Protein AF-A0A960ELG9-F1 (afdb_monomer_lite)

Radius of gyration: 20.15 Å; chains: 1; bounding box: 62×50×55 Å

Secondary structure (DSSP, 8-state):
-EEEE-SSTTSSHHHHHHHHHHHHTTTS-EEEEESSS-HHHHTT-PPPSSSHHHHHH-SS---TTHHHHTSEEEETTEEEE----THHHHTTTSS----GGG-----------------------------S-----S-S-HHHHHHHHHHHHT--SEEEEE-TTS-SHHHHHHHHTT-EEEEEEES-HHHHHHHHHHHHHH-S-SEEEEEE-TT-S--HHHHHHHH-S-EEEEEE--HHHHHHHHTT-TTTS--HHHHHHHHHHHHHHHHHHTPPPPPPPP--------

Structure (mmCIF, N/CA/C/O backbone):
data_AF-A0A960ELG9-F1
#
_entry.id   AF-A0A960ELG9-F1
#
loop_
_atom_site.group_PDB
_atom_site.id
_atom_site.type_symbol
_atom_site.label_atom_id
_atom_site.label_alt_id
_atom_site.label_comp_id
_atom_site.label_asym_id
_atom_site.label_entity_id
_atom_site.label_seq_id
_atom_site.pdbx_PDB_ins_code
_atom_site.Cartn_x
_atom_site.Cartn_y
_atom_site.Cartn_z
_atom_site.occupancy
_atom_site.B_iso_or_equiv
_atom_site.auth_seq_id
_atom_site.auth_comp_id
_atom_site.auth_asym_id
_atom_site.auth_atom_id
_atom_site.pdbx_PDB_model_num
ATOM 1 N N . MET A 1 1 ? 0.205 8.655 -6.427 1.00 94.06 1 MET A N 1
ATOM 2 C CA . MET A 1 1 ? 0.746 7.401 -5.846 1.00 94.06 1 MET A CA 1
ATOM 3 C C . MET A 1 1 ? 0.485 7.372 -4.345 1.00 94.06 1 MET A C 1
ATOM 5 O O . MET A 1 1 ? 0.568 8.420 -3.712 1.00 94.06 1 MET A O 1
ATOM 9 N N . LEU A 1 2 ? 0.201 6.197 -3.785 1.00 96.31 2 LEU A N 1
ATOM 10 C CA . LEU A 1 2 ? -0.053 5.973 -2.360 1.00 96.31 2 LEU A CA 1
ATOM 11 C C . LEU A 1 2 ? 0.821 4.821 -1.850 1.00 96.31 2 LEU A C 1
ATOM 13 O O . LEU A 1 2 ? 0.705 3.708 -2.347 1.00 96.31 2 LEU A O 1
ATOM 17 N N . ALA A 1 3 ? 1.657 5.057 -0.844 1.00 97.38 3 ALA A N 1
ATOM 18 C CA . ALA A 1 3 ? 2.498 4.043 -0.224 1.00 97.38 3 ALA A CA 1
ATOM 19 C C . ALA A 1 3 ? 1.978 3.669 1.166 1.00 97.38 3 ALA A C 1
ATOM 21 O O . ALA A 1 3 ? 1.902 4.513 2.061 1.00 97.38 3 ALA A O 1
ATOM 22 N N . MET A 1 4 ? 1.644 2.393 1.360 1.00 98.25 4 MET A N 1
ATOM 23 C CA . MET A 1 4 ? 1.158 1.861 2.632 1.00 98.25 4 MET A CA 1
ATOM 24 C C . MET A 1 4 ? 2.236 1.008 3.296 1.00 98.25 4 MET A C 1
ATOM 26 O O . MET A 1 4 ? 2.880 0.196 2.641 1.00 98.25 4 MET A O 1
ATOM 30 N N . TRP A 1 5 ? 2.458 1.179 4.598 1.00 98.06 5 TRP A N 1
ATOM 31 C CA . TRP A 1 5 ? 3.533 0.477 5.310 1.00 98.06 5 TRP A CA 1
ATOM 32 C C . TRP A 1 5 ? 3.249 0.355 6.806 1.00 98.06 5 TRP A C 1
ATOM 34 O O . TRP A 1 5 ? 2.381 1.035 7.345 1.00 98.06 5 TRP A O 1
ATOM 44 N N . SER A 1 6 ? 3.998 -0.495 7.509 1.00 96.94 6 SER A N 1
ATOM 45 C CA . SER A 1 6 ? 3.924 -0.599 8.966 1.00 96.94 6 SER A CA 1
ATOM 46 C C . SER A 1 6 ? 5.297 -0.788 9.608 1.00 96.94 6 SER A C 1
ATOM 48 O O . SER A 1 6 ? 6.051 -1.666 9.206 1.00 96.94 6 SER A O 1
ATOM 50 N N . PRO A 1 7 ? 5.623 -0.091 10.705 1.00 93.62 7 PRO A N 1
ATOM 51 C CA . PRO A 1 7 ? 6.886 -0.282 11.425 1.00 93.62 7 PRO A CA 1
ATOM 52 C C . PRO A 1 7 ? 6.981 -1.652 12.138 1.00 93.62 7 PRO A C 1
ATOM 54 O O . PRO A 1 7 ? 8.014 -2.002 12.721 1.00 93.62 7 PRO A O 1
ATOM 57 N N . LYS A 1 8 ? 5.904 -2.451 12.135 1.00 92.56 8 LYS A N 1
ATOM 58 C CA . LYS A 1 8 ? 5.857 -3.805 12.694 1.00 92.56 8 LYS A CA 1
ATOM 59 C C . LYS A 1 8 ? 5.231 -4.770 11.681 1.00 92.56 8 LYS A C 1
ATOM 61 O O . LYS A 1 8 ? 4.126 -4.542 11.205 1.00 92.56 8 LYS A O 1
ATOM 66 N N . GLY A 1 9 ? 5.901 -5.898 11.435 1.00 88.94 9 GLY A N 1
ATOM 67 C CA . GLY A 1 9 ? 5.333 -6.994 10.643 1.00 88.94 9 GLY A CA 1
ATOM 68 C C . GLY A 1 9 ? 4.048 -7.561 11.264 1.00 88.94 9 GLY A C 1
ATOM 69 O O . GLY A 1 9 ? 3.900 -7.582 12.492 1.00 88.94 9 GLY A O 1
ATOM 70 N N . GLY A 1 10 ? 3.120 -8.007 10.416 1.00 89.62 10 GLY A N 1
ATOM 71 C CA . GLY A 1 10 ? 1.836 -8.578 10.844 1.00 89.62 10 GLY A CA 1
ATOM 72 C C . GLY A 1 10 ? 0.801 -7.554 11.331 1.00 89.62 10 GLY A C 1
ATOM 73 O O . GLY A 1 10 ? -0.132 -7.917 12.048 1.00 89.62 10 GLY A O 1
ATOM 74 N N . ALA A 1 11 ? 0.960 -6.270 10.990 1.00 93.00 11 ALA A N 1
ATOM 75 C CA . ALA A 1 11 ? -0.054 -5.246 11.259 1.00 93.00 11 ALA A CA 1
ATOM 76 C C . ALA A 1 11 ? -1.237 -5.282 10.273 1.00 93.00 11 ALA A C 1
ATOM 78 O O . ALA A 1 11 ? -2.284 -4.733 10.598 1.00 93.00 11 ALA A O 1
ATOM 79 N N . GLY A 1 12 ? -1.077 -5.936 9.115 1.00 94.94 12 GLY A N 1
ATOM 80 C CA . GLY A 1 12 ? -2.104 -6.047 8.073 1.00 94.94 12 GLY A CA 1
ATOM 81 C C . GLY A 1 12 ? -1.912 -5.123 6.866 1.00 94.94 12 GLY A C 1
ATOM 82 O O . GLY A 1 12 ? -2.885 -4.878 6.165 1.00 94.94 12 GLY A O 1
ATOM 83 N N . THR A 1 13 ? -0.702 -4.602 6.614 1.00 97.50 13 THR A N 1
ATOM 84 C CA . THR A 1 13 ? -0.412 -3.698 5.480 1.00 97.50 13 THR A CA 1
ATOM 85 C C . THR A 1 13 ? -0.914 -4.257 4.148 1.00 97.50 13 THR A C 1
ATOM 87 O O . THR A 1 13 ? -1.777 -3.646 3.526 1.00 97.50 13 THR A O 1
ATOM 90 N N . THR A 1 14 ? -0.452 -5.447 3.769 1.00 97.31 14 THR A N 1
ATOM 91 C CA . THR A 1 14 ? -0.819 -6.139 2.526 1.00 97.31 14 THR A CA 1
ATOM 92 C C . THR A 1 14 ? -2.324 -6.358 2.404 1.00 97.31 14 THR A C 1
ATOM 94 O O . THR A 1 14 ? -2.921 -6.086 1.367 1.00 97.31 14 THR A O 1
ATOM 97 N N . THR A 1 15 ? -2.982 -6.759 3.495 1.00 97.00 15 THR A N 1
ATOM 98 C CA . THR A 1 15 ? -4.441 -6.928 3.537 1.00 97.00 15 THR A CA 1
ATOM 99 C C . THR A 1 15 ? -5.187 -5.611 3.302 1.00 97.00 15 THR A C 1
ATOM 101 O O . THR A 1 15 ? -6.190 -5.587 2.592 1.00 97.00 15 THR A O 1
ATOM 104 N N . VAL A 1 16 ? -4.714 -4.504 3.884 1.00 97.31 16 VAL A N 1
ATOM 105 C CA . VAL A 1 16 ? -5.310 -3.175 3.680 1.00 97.31 16 VAL A CA 1
ATOM 106 C C . VAL A 1 16 ? -5.079 -2.690 2.246 1.00 97.31 16 VAL A C 1
ATOM 108 O O . VAL A 1 16 ? -6.017 -2.173 1.643 1.00 97.31 16 VAL A O 1
ATOM 111 N N . VAL A 1 17 ? -3.883 -2.903 1.686 1.00 97.88 17 VAL A N 1
ATOM 112 C CA . VAL A 1 17 ? -3.570 -2.607 0.276 1.00 97.88 17 VAL A CA 1
ATOM 113 C C . VAL A 1 17 ? -4.521 -3.359 -0.652 1.00 97.88 17 VAL A C 1
ATOM 115 O O . VAL A 1 17 ? -5.172 -2.735 -1.488 1.00 97.88 17 VAL A O 1
ATOM 118 N N . ALA A 1 18 ? -4.673 -4.673 -0.462 1.00 96.69 18 ALA A N 1
ATOM 119 C CA . ALA A 1 18 ? -5.589 -5.489 -1.254 1.00 96.69 18 ALA A CA 1
ATOM 120 C C . ALA A 1 18 ? -7.048 -5.020 -1.113 1.00 96.69 18 ALA A C 1
ATOM 122 O O . ALA A 1 18 ? -7.764 -4.915 -2.104 1.00 96.69 18 ALA A O 1
ATOM 123 N N . GLY A 1 19 ? -7.488 -4.678 0.102 1.00 95.50 19 GLY A N 1
ATOM 124 C CA . GLY A 1 19 ? -8.840 -4.166 0.330 1.00 95.50 19 GLY A CA 1
ATOM 125 C C . GLY A 1 19 ? -9.098 -2.797 -0.310 1.00 95.50 19 GLY A C 1
ATOM 126 O O . GLY A 1 19 ? -10.197 -2.566 -0.817 1.00 95.50 19 GLY A O 1
ATOM 127 N N . LEU A 1 20 ? -8.103 -1.901 -0.333 1.00 95.38 20 LEU A N 1
ATOM 128 C CA . LEU A 1 20 ? -8.205 -0.627 -1.051 1.00 95.38 20 LEU A CA 1
ATOM 129 C C . LEU A 1 20 ? -8.248 -0.844 -2.563 1.00 95.38 20 LEU A C 1
ATOM 131 O O . LEU A 1 20 ? -9.099 -0.266 -3.234 1.00 95.38 20 LEU A O 1
ATOM 135 N N . ALA A 1 21 ? -7.372 -1.699 -3.092 1.00 95.31 21 ALA A N 1
ATOM 136 C CA . ALA A 1 21 ? -7.360 -2.044 -4.507 1.00 95.31 21 ALA A CA 1
ATOM 137 C C . ALA A 1 21 ? -8.709 -2.630 -4.943 1.00 95.31 21 ALA A C 1
ATOM 139 O O . ALA A 1 21 ? -9.293 -2.151 -5.910 1.00 95.31 21 ALA A O 1
ATOM 140 N N . ALA A 1 22 ? -9.277 -3.557 -4.166 1.00 93.62 22 ALA A N 1
ATOM 141 C CA . ALA A 1 22 ? -10.608 -4.100 -4.423 1.00 93.62 22 ALA A CA 1
ATOM 142 C C . ALA A 1 22 ? -11.715 -3.033 -4.394 1.00 93.62 22 ALA A C 1
ATOM 144 O O . ALA A 1 22 ? -12.669 -3.101 -5.165 1.00 93.62 22 ALA A O 1
ATOM 145 N N . HIS A 1 23 ? -11.598 -2.027 -3.520 1.00 92.38 23 HIS A N 1
ATOM 146 C CA . HIS A 1 23 ? -12.521 -0.891 -3.512 1.00 92.38 23 HIS A CA 1
ATOM 147 C C . HIS A 1 23 ? -12.400 -0.028 -4.778 1.00 92.38 23 HIS A C 1
ATOM 149 O O . HIS A 1 23 ? -13.383 0.582 -5.190 1.00 92.38 23 HIS A O 1
ATOM 155 N N . CYS A 1 24 ? -11.229 0.009 -5.412 1.00 91.12 24 CYS A N 1
ATOM 156 C CA . CYS A 1 24 ? -10.969 0.795 -6.619 1.00 91.12 24 CYS A CA 1
ATOM 157 C C . CYS A 1 24 ? -11.336 0.065 -7.923 1.00 91.12 24 CYS A C 1
ATOM 159 O O . CYS A 1 24 ? -11.535 0.734 -8.936 1.00 91.12 24 CYS A O 1
ATOM 161 N N . VAL A 1 25 ? -11.487 -1.268 -7.897 1.00 89.69 25 VAL A N 1
ATOM 162 C CA . VAL A 1 25 ? -11.896 -2.080 -9.061 1.00 89.69 25 VAL A CA 1
ATOM 163 C C . VAL A 1 25 ? -13.125 -1.474 -9.745 1.00 89.69 25 VAL A C 1
ATOM 165 O O . VAL A 1 25 ? -14.100 -1.110 -9.074 1.00 89.69 25 VAL A O 1
ATOM 168 N N . ALA A 1 26 ? -13.066 -1.383 -11.079 1.00 84.44 26 ALA A N 1
ATOM 169 C CA . ALA A 1 26 ? -14.096 -0.822 -11.960 1.00 84.44 26 ALA A CA 1
ATOM 170 C C . ALA A 1 26 ? -14.468 0.653 -11.690 1.00 84.44 26 ALA A C 1
ATOM 172 O O . ALA A 1 26 ? -15.490 1.137 -12.177 1.00 84.44 26 ALA A O 1
ATOM 173 N N . ARG A 1 27 ? -13.670 1.372 -10.889 1.00 89.44 27 ARG A N 1
ATOM 174 C CA . ARG A 1 27 ? -13.811 2.820 -10.652 1.00 89.44 27 ARG A CA 1
ATOM 175 C C . ARG A 1 27 ? -12.659 3.587 -11.274 1.00 89.44 27 ARG A C 1
ATOM 177 O O . ARG A 1 27 ? -12.882 4.645 -11.852 1.00 89.44 27 ARG A O 1
ATOM 184 N N . ILE A 1 28 ? -11.450 3.056 -11.120 1.00 91.94 28 ILE A N 1
ATOM 185 C CA . ILE A 1 28 ? -10.226 3.579 -11.713 1.00 91.94 28 ILE A CA 1
ATOM 186 C C . ILE A 1 28 ? -9.240 2.430 -11.980 1.00 91.94 28 ILE A C 1
ATOM 188 O O . ILE A 1 28 ? -9.264 1.439 -11.242 1.00 91.94 28 ILE A O 1
ATOM 192 N N . PRO A 1 29 ? -8.332 2.580 -12.954 1.00 94.81 29 PRO A N 1
ATOM 193 C CA . PRO A 1 29 ? -7.221 1.655 -13.131 1.00 94.81 29 PRO A CA 1
ATOM 194 C C . PRO A 1 29 ? -6.280 1.666 -11.913 1.00 94.81 29 PRO A C 1
ATOM 196 O O . PRO A 1 29 ? -6.008 2.725 -11.332 1.00 94.81 29 PRO A O 1
ATOM 199 N N . VAL A 1 30 ? -5.775 0.496 -11.509 1.00 96.44 30 VAL A N 1
ATOM 200 C CA . VAL A 1 30 ? -4.907 0.337 -10.327 1.00 96.44 30 VAL A CA 1
ATOM 201 C C . VAL A 1 30 ? -3.614 -0.388 -10.682 1.00 96.44 30 VAL A C 1
ATOM 203 O O . VAL A 1 30 ? -3.634 -1.495 -11.209 1.00 96.44 30 VAL A O 1
ATOM 206 N N . LEU A 1 31 ? -2.480 0.197 -10.300 1.00 97.88 31 LEU A N 1
ATOM 207 C CA . LEU A 1 31 ? -1.178 -0.465 -10.315 1.00 97.88 31 LEU A CA 1
ATOM 208 C C . LEU A 1 31 ? -0.734 -0.759 -8.879 1.00 97.88 31 LEU A C 1
ATOM 210 O O . LEU A 1 31 ? -0.435 0.148 -8.104 1.00 97.88 31 LEU A O 1
ATOM 214 N N . LEU A 1 32 ? -0.674 -2.037 -8.527 1.00 98.38 32 LEU A N 1
ATOM 215 C CA . LEU A 1 32 ? -0.131 -2.544 -7.275 1.00 98.38 32 LEU A CA 1
ATOM 216 C C . LEU A 1 32 ? 1.377 -2.773 -7.413 1.00 98.38 32 LEU A C 1
ATOM 218 O O . LEU A 1 32 ? 1.820 -3.449 -8.338 1.00 98.38 32 LEU A O 1
ATOM 222 N N . ILE A 1 33 ? 2.167 -2.264 -6.470 1.00 98.38 33 ILE A N 1
ATOM 223 C CA . ILE A 1 33 ? 3.612 -2.514 -6.391 1.00 98.38 33 ILE A CA 1
ATOM 224 C C . ILE A 1 33 ? 3.911 -3.246 -5.087 1.00 98.38 33 ILE A C 1
ATOM 226 O O . ILE A 1 33 ? 3.763 -2.677 -4.007 1.00 98.38 33 ILE A O 1
ATOM 230 N N . ASP A 1 34 ? 4.342 -4.501 -5.190 1.00 97.62 34 ASP A N 1
ATOM 231 C CA . ASP A 1 34 ? 4.556 -5.384 -4.043 1.00 97.62 34 ASP A CA 1
ATOM 232 C C . ASP A 1 34 ? 6.029 -5.420 -3.621 1.00 97.62 34 ASP A C 1
ATOM 234 O O . ASP A 1 34 ? 6.832 -6.213 -4.125 1.00 97.62 34 ASP A O 1
ATOM 238 N N . LEU A 1 35 ? 6.407 -4.538 -2.691 1.00 97.06 35 LEU A N 1
ATOM 239 C CA . LEU A 1 35 ? 7.763 -4.534 -2.135 1.00 97.06 35 LEU A CA 1
ATOM 240 C C . LEU A 1 35 ? 7.931 -5.605 -1.048 1.00 97.06 35 LEU A C 1
ATOM 242 O O . LEU A 1 35 ? 9.048 -6.081 -0.838 1.00 97.06 35 LEU A O 1
ATOM 246 N N . ALA A 1 36 ? 6.845 -5.994 -0.373 1.00 92.56 36 ALA A N 1
ATOM 247 C CA . ALA A 1 36 ? 6.853 -6.986 0.702 1.00 92.56 36 ALA A CA 1
ATOM 248 C C . ALA A 1 36 ? 7.024 -8.424 0.182 1.00 92.56 36 ALA A C 1
ATOM 250 O O . ALA A 1 36 ? 7.693 -9.226 0.828 1.00 92.56 36 ALA A O 1
ATOM 251 N N . GLY A 1 37 ? 6.491 -8.712 -1.006 1.00 93.44 37 GLY A N 1
ATOM 252 C CA . GLY A 1 37 ? 6.425 -10.047 -1.603 1.00 93.44 37 GLY A CA 1
ATOM 253 C C . GLY A 1 37 ? 5.206 -10.865 -1.164 1.00 93.44 37 GLY A C 1
ATOM 254 O O . GLY A 1 37 ? 5.107 -12.035 -1.525 1.00 93.44 37 GLY A O 1
ATOM 255 N N . ASP A 1 38 ? 4.294 -10.269 -0.393 1.00 94.56 38 ASP A N 1
ATOM 256 C CA . ASP A 1 38 ? 3.142 -10.956 0.196 1.00 94.56 38 ASP A CA 1
ATOM 257 C C . ASP A 1 38 ? 1.846 -10.716 -0.600 1.00 94.56 38 ASP A C 1
ATOM 259 O O . ASP A 1 38 ? 0.837 -11.379 -0.360 1.00 94.56 38 ASP A O 1
ATOM 263 N N . LEU A 1 39 ? 1.822 -9.762 -1.537 1.00 95.94 39 LEU A N 1
ATOM 264 C CA . LEU A 1 39 ? 0.569 -9.312 -2.144 1.00 95.94 39 LEU A CA 1
ATOM 265 C C . LEU A 1 39 ? 0.028 -10.313 -3.164 1.00 95.94 39 LEU A C 1
ATOM 267 O O . LEU A 1 39 ? -1.173 -10.571 -3.161 1.00 95.94 39 LEU A O 1
ATOM 271 N N . ALA A 1 40 ? 0.895 -10.912 -3.988 1.00 95.00 40 ALA A N 1
ATOM 272 C CA . ALA A 1 40 ? 0.503 -11.922 -4.979 1.00 95.00 40 ALA A CA 1
ATOM 273 C C . ALA A 1 40 ? -0.346 -13.065 -4.373 1.00 95.00 40 ALA A C 1
ATOM 275 O O . ALA A 1 40 ? -1.503 -13.211 -4.784 1.00 95.00 40 ALA A O 1
ATOM 276 N N . PRO A 1 41 ? 0.126 -13.802 -3.342 1.00 94.19 41 PRO A N 1
ATOM 277 C CA . PRO A 1 41 ? -0.677 -14.867 -2.745 1.00 94.19 41 PRO A CA 1
ATOM 278 C C . PRO A 1 41 ? -1.952 -14.343 -2.069 1.00 94.19 41 PRO A C 1
ATOM 280 O O . PRO A 1 41 ? -2.987 -14.998 -2.139 1.00 94.19 41 PRO A O 1
ATOM 283 N N . VAL A 1 42 ? -1.935 -13.142 -1.475 1.00 95.44 42 VAL A N 1
ATOM 284 C CA . VAL A 1 42 ? -3.111 -12.531 -0.816 1.00 95.44 42 VAL A CA 1
ATOM 285 C C . VAL A 1 42 ? -4.243 -12.199 -1.794 1.00 95.44 42 VAL A C 1
ATOM 287 O O . VAL A 1 42 ? -5.422 -12.180 -1.402 1.00 95.44 42 VAL A O 1
ATOM 290 N N . VAL A 1 43 ? -3.902 -11.939 -3.057 1.00 94.12 43 VAL A N 1
ATOM 291 C CA . VAL A 1 43 ? -4.862 -11.638 -4.125 1.00 94.12 43 VAL A CA 1
ATOM 292 C C . VAL A 1 43 ? -5.179 -12.834 -5.025 1.00 94.12 43 VAL A C 1
ATOM 294 O O . VAL A 1 43 ? -5.968 -12.683 -5.955 1.00 94.12 43 VAL A O 1
ATOM 297 N N . GLY A 1 44 ? -4.607 -14.008 -4.734 1.00 92.00 44 GLY A N 1
ATOM 298 C CA . GLY A 1 44 ? -4.877 -15.246 -5.469 1.00 92.00 44 GLY A CA 1
ATOM 299 C C . GLY A 1 44 ? -4.134 -15.337 -6.799 1.00 92.00 44 GLY A C 1
ATOM 300 O O . GLY A 1 44 ? -4.587 -16.033 -7.703 1.00 92.00 44 GLY A O 1
ATOM 301 N N . SER A 1 45 ? -3.017 -14.618 -6.921 1.00 91.94 45 SER A N 1
ATOM 302 C CA . SER A 1 45 ? -2.123 -14.660 -8.075 1.00 91.94 45 SER A CA 1
ATOM 303 C C . SER A 1 45 ? -0.807 -15.327 -7.702 1.00 91.94 45 SER A C 1
ATOM 305 O O . SER A 1 45 ? -0.320 -15.198 -6.579 1.00 91.94 45 SER A O 1
ATOM 307 N N . GLU A 1 46 ? -0.169 -15.956 -8.680 1.00 88.25 46 GLU A N 1
ATOM 308 C CA . GLU A 1 46 ? 1.245 -16.298 -8.568 1.00 88.25 46 GLU A CA 1
ATOM 309 C C . GLU A 1 46 ? 2.105 -15.036 -8.769 1.00 88.25 46 GLU A C 1
ATOM 311 O O . GLU A 1 46 ? 1.730 -14.164 -9.565 1.00 88.25 46 GLU A O 1
ATOM 316 N N . PRO A 1 47 ? 3.245 -14.895 -8.067 1.00 81.19 47 PRO A N 1
ATOM 317 C CA . PRO A 1 47 ? 4.186 -13.812 -8.326 1.00 81.19 47 PRO A CA 1
ATOM 318 C C . PRO A 1 47 ? 4.724 -13.876 -9.760 1.00 81.19 47 PRO A C 1
ATOM 320 O O . PRO A 1 47 ? 5.193 -14.921 -10.219 1.00 81.19 47 PRO A O 1
ATOM 323 N N . SER A 1 48 ? 4.716 -12.741 -10.459 1.00 84.81 48 SER A N 1
ATOM 324 C CA . SER A 1 48 ? 5.328 -12.654 -11.788 1.00 84.81 48 SER A CA 1
ATOM 325 C C . SER A 1 48 ? 6.847 -12.842 -11.705 1.00 84.81 48 SER A C 1
ATOM 327 O O . SER A 1 48 ? 7.503 -12.388 -10.762 1.00 84.81 48 SER A O 1
ATOM 329 N N . ARG A 1 49 ? 7.423 -13.490 -12.728 1.00 85.62 49 ARG A N 1
ATOM 330 C CA . ARG A 1 49 ? 8.884 -13.586 -12.905 1.00 85.62 49 ARG A CA 1
ATOM 331 C C . ARG A 1 49 ? 9.502 -12.253 -13.311 1.00 85.62 49 ARG A C 1
ATOM 333 O O . ARG A 1 49 ? 10.673 -12.034 -13.025 1.00 85.62 49 ARG A O 1
ATOM 340 N N . LEU A 1 50 ? 8.729 -11.391 -13.969 1.00 89.56 50 LEU A N 1
ATOM 341 C CA . LEU A 1 50 ? 9.100 -10.004 -14.218 1.00 89.56 50 LEU A CA 1
ATOM 342 C C . LEU A 1 50 ? 8.570 -9.142 -13.071 1.00 89.56 50 LEU A C 1
ATOM 344 O O . LEU A 1 50 ? 7.469 -9.359 -12.571 1.00 89.56 50 LEU A O 1
ATOM 348 N N . GLY A 1 51 ? 9.365 -8.181 -12.625 1.00 93.06 51 GLY A N 1
ATOM 349 C CA . GLY A 1 51 ? 9.014 -7.371 -11.471 1.00 93.06 51 GLY A CA 1
ATOM 350 C C . GLY A 1 51 ? 9.990 -6.237 -11.230 1.00 93.06 51 GLY A C 1
ATOM 351 O O . GLY A 1 51 ? 10.901 -5.992 -12.022 1.00 93.06 51 GLY A O 1
ATOM 352 N N . TRP A 1 52 ? 9.817 -5.531 -10.117 1.00 94.94 52 TRP A N 1
ATOM 353 C CA . TRP A 1 52 ? 10.639 -4.359 -9.824 1.00 94.94 52 TRP A CA 1
ATOM 354 C C . TRP A 1 52 ? 12.132 -4.694 -9.678 1.00 94.94 52 TRP A C 1
ATOM 356 O O . TRP A 1 52 ? 12.954 -3.843 -9.997 1.00 94.94 52 TRP A O 1
ATOM 366 N N . ARG A 1 53 ? 12.525 -5.916 -9.273 1.00 93.50 53 ARG A N 1
ATOM 367 C CA . ARG A 1 53 ? 13.949 -6.307 -9.208 1.00 93.50 53 ARG A CA 1
ATOM 368 C C . ARG A 1 53 ? 14.614 -6.287 -10.573 1.00 93.50 53 ARG A C 1
ATOM 370 O O . ARG A 1 53 ? 15.765 -5.882 -10.672 1.00 93.50 53 ARG A O 1
ATOM 377 N N . ASN A 1 54 ? 13.885 -6.673 -11.619 1.00 91.81 54 ASN A N 1
ATOM 378 C CA . ASN A 1 54 ? 14.386 -6.581 -12.984 1.00 91.81 54 ASN A CA 1
ATOM 379 C C . ASN A 1 54 ? 14.711 -5.121 -13.315 1.00 91.81 54 ASN A C 1
ATOM 381 O O . ASN A 1 54 ? 15.837 -4.826 -13.701 1.00 91.81 54 ASN A O 1
ATOM 385 N N . TRP A 1 55 ? 13.774 -4.204 -13.048 1.00 94.19 55 TRP A N 1
ATOM 386 C CA . TRP A 1 55 ? 13.964 -2.757 -13.219 1.00 94.19 55 TRP A CA 1
ATOM 387 C C . TRP A 1 55 ? 15.178 -2.204 -12.474 1.00 94.19 55 TRP A C 1
ATOM 389 O O . TRP A 1 55 ? 15.890 -1.373 -13.027 1.00 94.19 55 TRP A O 1
ATOM 399 N N . LEU A 1 56 ? 15.447 -2.665 -11.252 1.00 94.00 56 LEU A N 1
ATOM 400 C CA . LEU A 1 56 ? 16.609 -2.196 -10.495 1.00 94.00 56 LEU A CA 1
ATOM 401 C C . LEU A 1 56 ? 17.939 -2.687 -11.070 1.00 94.00 56 LEU A C 1
ATOM 403 O O . LEU A 1 56 ? 18.901 -1.923 -11.079 1.00 94.00 56 LEU A O 1
ATOM 407 N N . GLU A 1 57 ? 17.996 -3.931 -11.545 1.00 91.06 57 GLU A N 1
ATOM 408 C CA . GLU A 1 57 ? 19.243 -4.548 -12.014 1.00 91.06 57 GLU A CA 1
ATOM 409 C C . GLU A 1 57 ? 19.571 -4.261 -13.481 1.00 91.06 57 GLU A C 1
ATOM 411 O O . GLU A 1 57 ? 20.713 -4.452 -13.898 1.00 91.06 57 GLU A O 1
ATOM 416 N N . SER A 1 58 ? 18.616 -3.772 -14.274 1.00 89.62 58 SER A N 1
ATOM 417 C CA . SER A 1 58 ? 18.892 -3.458 -15.675 1.00 89.62 58 SER A CA 1
ATOM 418 C C . SER A 1 58 ? 19.874 -2.320 -15.871 1.00 89.62 58 SER A C 1
ATOM 420 O O . SER A 1 58 ? 19.887 -1.313 -15.161 1.00 89.62 58 SER A O 1
ATOM 422 N N . THR A 1 59 ? 20.635 -2.447 -16.953 1.00 89.12 59 THR A N 1
ATOM 423 C CA . THR A 1 59 ? 21.524 -1.405 -17.466 1.00 89.12 59 THR A CA 1
ATOM 424 C C . THR A 1 59 ? 20.900 -0.613 -18.615 1.00 89.12 59 THR A C 1
ATOM 426 O O . THR A 1 59 ? 21.254 0.554 -18.803 1.00 89.12 59 THR A O 1
ATOM 429 N N . HIS A 1 60 ? 19.936 -1.201 -19.331 1.00 85.38 60 HIS A N 1
ATOM 430 C CA . HIS A 1 60 ? 19.271 -0.604 -20.491 1.00 85.38 60 HIS A CA 1
ATOM 431 C C . HIS A 1 60 ? 17.785 -0.349 -20.211 1.00 85.38 60 HIS A C 1
ATOM 433 O O . HIS A 1 60 ? 17.107 -1.233 -19.681 1.00 85.38 60 HIS A O 1
ATOM 439 N N . PRO A 1 61 ? 17.263 0.852 -20.524 1.00 83.50 61 PRO A N 1
ATOM 440 C CA . PRO A 1 61 ? 15.856 1.155 -20.314 1.00 83.50 61 PRO A CA 1
ATOM 441 C C . PRO A 1 61 ? 15.001 0.327 -21.280 1.00 83.50 61 PRO A C 1
ATOM 443 O O . PRO A 1 61 ? 15.251 0.367 -22.485 1.00 83.50 61 PRO A O 1
ATOM 446 N N . PRO A 1 62 ? 13.979 -0.391 -20.792 1.00 82.00 62 PRO A N 1
ATOM 447 C CA . PRO A 1 62 ? 13.050 -1.066 -21.682 1.00 82.00 62 PRO A CA 1
ATOM 448 C C . PRO A 1 62 ? 12.158 -0.036 -22.396 1.00 82.00 62 PRO A C 1
ATOM 450 O O . PRO A 1 62 ? 11.961 1.084 -21.914 1.00 82.00 62 PRO A O 1
ATOM 453 N N . GLY A 1 63 ? 11.586 -0.426 -23.537 1.00 83.56 63 GLY A N 1
ATOM 454 C CA . GLY A 1 63 ? 10.698 0.437 -24.320 1.00 83.56 63 GLY A CA 1
ATOM 455 C C . GLY A 1 63 ? 9.402 0.839 -23.597 1.00 83.56 63 GLY A C 1
ATOM 456 O O . GLY A 1 63 ? 9.073 0.347 -22.511 1.00 83.56 63 GLY A O 1
ATOM 457 N N . SER A 1 64 ? 8.623 1.719 -24.229 1.00 84.62 64 SER A N 1
ATOM 458 C CA . SER A 1 64 ? 7.337 2.201 -23.707 1.00 84.62 64 SER A CA 1
ATOM 459 C C . SER A 1 64 ? 6.385 1.056 -23.341 1.00 84.62 64 SER A C 1
ATOM 461 O O . SER A 1 64 ? 6.354 0.012 -24.002 1.00 84.62 64 SER A O 1
ATOM 463 N N . GLY A 1 65 ? 5.617 1.232 -22.263 1.00 86.81 65 GLY A N 1
ATOM 464 C CA . GLY A 1 65 ? 4.659 0.244 -21.748 1.00 86.81 65 GLY A CA 1
ATOM 465 C C . GLY A 1 65 ? 5.279 -0.996 -21.089 1.00 86.81 65 GLY A C 1
ATOM 466 O O . GLY A 1 65 ? 4.548 -1.893 -20.671 1.00 86.81 65 GLY A O 1
ATOM 467 N N . ALA A 1 66 ? 6.609 -1.078 -20.979 1.00 90.50 66 ALA A N 1
ATOM 468 C CA . ALA A 1 66 ? 7.284 -2.195 -20.323 1.00 90.50 66 ALA A CA 1
ATOM 469 C C . ALA A 1 66 ? 6.874 -2.374 -18.857 1.00 90.50 66 ALA A C 1
ATOM 471 O O . ALA A 1 66 ? 6.920 -3.495 -18.357 1.00 90.50 66 ALA A O 1
ATOM 472 N N . LEU A 1 67 ? 6.470 -1.304 -18.166 1.00 94.25 67 LEU A N 1
ATOM 473 C CA . LEU A 1 67 ? 6.031 -1.346 -16.775 1.00 94.25 67 LEU A CA 1
ATOM 474 C C . LEU A 1 67 ? 4.818 -2.262 -16.638 1.00 94.25 67 LEU A C 1
ATOM 476 O O . LEU A 1 67 ? 4.879 -3.243 -15.902 1.00 94.25 67 LEU A O 1
ATOM 480 N N . LEU A 1 68 ? 3.762 -2.003 -17.412 1.00 92.88 68 LEU A N 1
ATOM 481 C CA . LEU A 1 68 ? 2.560 -2.836 -17.407 1.00 92.88 68 LEU A CA 1
ATOM 482 C C . LEU A 1 68 ? 2.838 -4.241 -17.948 1.00 92.88 68 LEU A C 1
ATOM 484 O O . LEU A 1 68 ? 2.341 -5.207 -17.383 1.00 92.88 68 LEU A O 1
ATOM 488 N N . ARG A 1 69 ? 3.708 -4.391 -18.958 1.00 90.12 69 ARG A N 1
ATOM 489 C CA . ARG A 1 69 ? 4.128 -5.721 -19.446 1.00 90.12 69 ARG A CA 1
ATOM 490 C C . ARG A 1 69 ? 4.958 -6.521 -18.434 1.00 90.12 69 ARG A C 1
ATOM 492 O O . ARG A 1 69 ? 5.055 -7.736 -18.554 1.00 90.12 69 ARG A O 1
ATOM 499 N N . SER A 1 70 ? 5.557 -5.856 -17.445 1.00 92.25 70 SER A N 1
ATOM 500 C CA . SER A 1 70 ? 6.237 -6.514 -16.322 1.00 92.25 70 SER A CA 1
ATOM 501 C C . SER A 1 70 ? 5.260 -6.964 -15.232 1.00 92.25 70 SER A C 1
ATOM 503 O O . SER A 1 70 ? 5.662 -7.678 -14.316 1.00 92.25 70 SER A O 1
ATOM 505 N N . CYS A 1 71 ? 4.000 -6.530 -15.295 1.00 94.19 71 CYS A N 1
ATOM 506 C CA . CYS A 1 71 ? 2.986 -6.835 -14.298 1.00 94.19 71 CYS A CA 1
ATOM 507 C C . CYS A 1 71 ? 2.164 -8.068 -14.685 1.00 94.19 71 CYS A C 1
ATOM 509 O O . CYS A 1 71 ? 1.968 -8.356 -15.863 1.00 94.19 71 CYS A O 1
ATOM 511 N N . ALA A 1 72 ? 1.610 -8.746 -13.682 1.00 92.81 72 ALA A N 1
ATOM 512 C CA . ALA A 1 72 ? 0.476 -9.643 -13.881 1.00 92.81 72 ALA A CA 1
ATOM 513 C C . ALA A 1 72 ? -0.826 -8.833 -13.796 1.00 92.81 72 ALA A C 1
ATOM 515 O O . ALA A 1 72 ? -1.001 -8.063 -12.853 1.00 92.81 72 ALA A O 1
ATOM 516 N N . GLU A 1 73 ? -1.745 -8.998 -14.743 1.00 93.38 73 GLU A N 1
ATOM 517 C CA . GLU A 1 73 ? -3.106 -8.475 -14.593 1.00 93.38 73 GLU A CA 1
ATOM 518 C C . GLU A 1 73 ? -3.912 -9.449 -13.722 1.00 93.38 73 GLU A C 1
ATOM 520 O O . GLU A 1 73 ? -4.212 -10.568 -14.134 1.00 93.38 73 GLU A O 1
ATOM 525 N N . VAL A 1 74 ? -4.193 -9.052 -12.479 1.00 94.25 74 VAL A N 1
ATOM 526 C CA . VAL A 1 74 ? -4.825 -9.923 -11.466 1.00 94.25 74 VAL A CA 1
ATOM 527 C C . VAL A 1 74 ? -6.351 -9.813 -11.469 1.00 94.25 74 VAL A C 1
ATOM 529 O O . VAL A 1 74 ? -7.049 -10.733 -11.050 1.00 94.25 74 VAL A O 1
ATOM 532 N N . LEU A 1 75 ? -6.868 -8.687 -11.956 1.00 92.94 75 LEU A N 1
ATOM 533 C CA . LEU A 1 75 ? -8.265 -8.415 -12.288 1.00 92.94 75 LEU A CA 1
ATOM 534 C C . LEU A 1 75 ? -8.283 -7.409 -13.450 1.00 92.94 75 LEU A C 1
ATOM 536 O O . LEU A 1 75 ? -7.276 -6.727 -13.637 1.00 92.94 75 LEU A O 1
ATOM 540 N N . PRO A 1 76 ? -9.407 -7.258 -14.179 1.00 92.31 76 PRO A N 1
ATOM 541 C CA . PRO A 1 76 ? -9.524 -6.226 -15.206 1.00 92.31 76 PRO A CA 1
ATOM 542 C C . PRO A 1 76 ? -9.121 -4.849 -14.665 1.00 92.31 76 PRO A C 1
ATOM 544 O O . PRO A 1 76 ? -9.675 -4.396 -13.659 1.00 92.31 76 PRO A O 1
ATOM 547 N N . GLU A 1 77 ? -8.145 -4.221 -15.322 1.00 93.31 77 GLU A N 1
ATOM 548 C CA . GLU A 1 77 ? -7.575 -2.913 -14.956 1.00 93.31 77 GLU A CA 1
ATOM 549 C C . GLU A 1 77 ? -6.879 -2.859 -13.580 1.00 93.31 77 GLU A C 1
ATOM 551 O O . GLU A 1 77 ? -6.698 -1.785 -12.997 1.00 93.31 77 GLU A O 1
ATOM 556 N N . VAL A 1 78 ? -6.468 -4.015 -13.048 1.00 96.00 78 VAL A N 1
ATOM 557 C CA . VAL A 1 78 ? -5.642 -4.121 -11.840 1.00 96.00 78 VAL A CA 1
ATOM 558 C C . VAL A 1 78 ? -4.379 -4.910 -12.151 1.00 96.00 78 VAL A C 1
ATOM 560 O O . VAL A 1 78 ? -4.397 -6.137 -12.277 1.00 96.00 78 VAL A O 1
ATOM 563 N N . TRP A 1 79 ? -3.257 -4.203 -12.209 1.00 97.44 79 TRP A N 1
ATOM 564 C CA . TRP A 1 79 ? -1.945 -4.779 -12.492 1.00 97.44 79 TRP A CA 1
ATOM 565 C C . TRP A 1 79 ? -1.117 -4.911 -11.220 1.00 97.44 79 TRP A C 1
ATOM 567 O O . TRP A 1 79 ? -1.132 -4.028 -10.368 1.00 97.44 79 TRP A O 1
ATOM 577 N N . LEU A 1 80 ? -0.367 -6.002 -11.101 1.00 97.69 80 LEU A N 1
ATOM 578 C CA . LEU A 1 80 ? 0.534 -6.290 -9.994 1.00 97.69 80 LEU A CA 1
ATOM 579 C C . LEU A 1 80 ? 1.980 -6.377 -10.486 1.00 97.69 80 LEU A C 1
ATOM 581 O O . LEU A 1 80 ? 2.363 -7.338 -11.156 1.00 97.69 80 LEU A O 1
ATOM 585 N N . LEU A 1 81 ? 2.798 -5.407 -10.082 1.00 97.38 81 LEU A N 1
ATOM 586 C CA . LEU A 1 81 ? 4.250 -5.461 -10.191 1.00 97.38 81 LEU A CA 1
ATOM 587 C C . LEU A 1 81 ? 4.825 -6.172 -8.957 1.00 97.38 81 LEU A C 1
ATOM 589 O O . LEU A 1 81 ? 5.031 -5.564 -7.902 1.00 97.38 81 LEU A O 1
ATOM 593 N N . SER A 1 82 ? 5.072 -7.474 -9.095 1.00 95.38 82 SER A N 1
ATOM 594 C CA . SER A 1 82 ? 5.709 -8.309 -8.068 1.00 95.38 82 SER A CA 1
ATOM 595 C C . SER A 1 82 ? 7.208 -8.005 -7.918 1.00 95.38 82 SER A C 1
ATOM 597 O O . SER A 1 82 ? 7.774 -7.172 -8.631 1.00 95.38 82 SER A O 1
ATOM 599 N N . GLN A 1 83 ? 7.882 -8.721 -7.012 1.00 92.62 83 GLN A N 1
ATOM 600 C CA . GLN A 1 83 ? 9.336 -8.623 -6.851 1.00 92.62 83 GLN A CA 1
ATOM 601 C C . GLN A 1 83 ? 10.103 -8.993 -8.124 1.00 92.62 83 GLN A C 1
ATOM 603 O O . GLN A 1 83 ? 11.044 -8.289 -8.484 1.00 92.62 83 GLN A O 1
ATOM 608 N N . GLY A 1 84 ? 9.670 -10.033 -8.83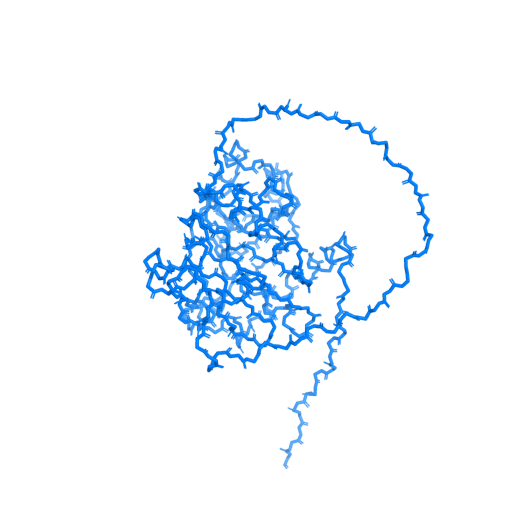6 1.00 87.06 84 GLY A N 1
ATOM 609 C CA . GLY A 1 84 ? 10.382 -10.559 -9.996 1.00 87.06 84 GLY A CA 1
ATOM 610 C C . GLY A 1 84 ? 11.635 -11.357 -9.623 1.00 87.06 84 GLY A C 1
ATOM 611 O O . GLY A 1 84 ? 12.122 -11.329 -8.489 1.00 87.06 84 GLY A O 1
ATOM 612 N N . ASP A 1 85 ? 12.161 -12.078 -10.606 1.00 81.38 85 ASP A N 1
ATOM 613 C CA . ASP A 1 85 ? 13.422 -12.814 -10.547 1.00 81.38 85 ASP A CA 1
ATOM 614 C C . ASP A 1 85 ? 14.449 -12.090 -11.422 1.00 81.38 85 ASP A C 1
ATOM 616 O O . ASP A 1 85 ? 14.231 -11.928 -12.621 1.00 81.38 85 ASP A O 1
ATOM 620 N N . VAL A 1 86 ? 15.579 -11.672 -10.844 1.00 68.25 86 VAL A N 1
ATOM 621 C CA . VAL A 1 86 ? 16.626 -10.887 -11.526 1.00 68.25 86 VAL A CA 1
ATOM 622 C C . VAL A 1 86 ? 17.120 -11.540 -12.823 1.00 68.25 86 VAL A C 1
ATOM 624 O O . VAL A 1 86 ? 17.369 -10.830 -13.793 1.00 68.25 86 VAL A O 1
ATOM 627 N N . GLY A 1 87 ? 17.145 -12.876 -12.904 1.00 61.22 87 GLY A N 1
ATOM 628 C CA . GLY A 1 87 ? 17.564 -13.600 -14.112 1.00 61.22 87 GLY A CA 1
ATOM 629 C C . GLY A 1 87 ? 16.523 -13.634 -15.239 1.00 61.22 87 GLY A C 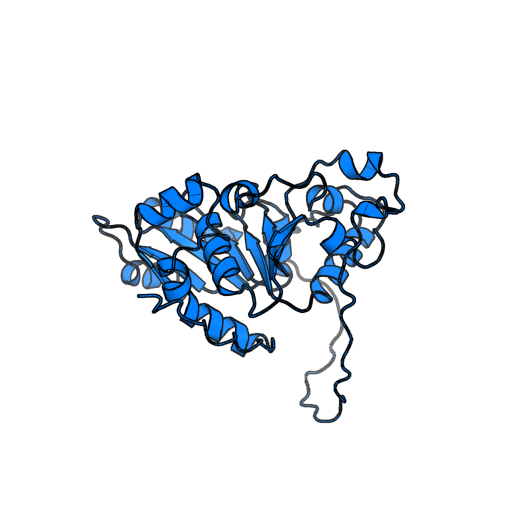1
ATOM 630 O O . GLY A 1 87 ? 16.803 -14.139 -16.324 1.00 61.22 87 GLY A O 1
ATOM 631 N N . ALA A 1 88 ? 15.300 -13.148 -15.010 1.00 59.97 88 ALA A N 1
ATOM 632 C CA . ALA A 1 88 ? 14.232 -13.213 -16.003 1.00 59.97 88 ALA A CA 1
ATOM 633 C C . ALA A 1 88 ? 14.459 -12.263 -17.186 1.00 59.97 88 ALA A C 1
ATOM 635 O O . ALA A 1 88 ? 14.169 -12.652 -18.312 1.00 59.97 88 ALA A O 1
ATOM 636 N N . TRP A 1 89 ? 15.019 -11.067 -16.971 1.00 56.44 89 TRP A N 1
ATOM 637 C CA . TRP A 1 89 ? 15.219 -10.110 -18.067 1.00 56.44 89 TRP A CA 1
ATOM 638 C C . TRP A 1 89 ? 16.345 -10.520 -19.023 1.00 56.44 89 TRP A C 1
ATOM 640 O O . TRP A 1 89 ? 16.190 -10.401 -20.235 1.00 56.44 89 TRP A O 1
ATOM 650 N N . GLU A 1 90 ? 17.435 -11.083 -18.494 1.00 50.28 90 GLU A N 1
ATOM 651 C CA . GLU A 1 90 ? 18.568 -11.581 -19.288 1.00 50.28 90 GLU A CA 1
ATOM 652 C C . GLU A 1 90 ? 18.168 -12.757 -20.189 1.00 50.28 90 GLU A C 1
ATOM 654 O O . GLU A 1 90 ? 18.594 -12.836 -21.338 1.00 50.28 90 GLU A O 1
ATOM 659 N N . ARG A 1 91 ? 17.273 -13.634 -19.710 1.00 48.75 91 ARG A N 1
ATOM 660 C CA . ARG A 1 91 ? 16.723 -14.744 -20.509 1.00 48.75 91 ARG A CA 1
ATOM 661 C C . ARG A 1 91 ? 15.819 -14.282 -21.659 1.00 48.75 91 ARG A C 1
ATOM 663 O O . ARG A 1 91 ? 15.575 -15.067 -22.569 1.00 48.75 91 ARG A O 1
ATOM 670 N N . HIS A 1 92 ? 15.337 -13.039 -21.619 1.00 49.25 92 HIS A N 1
ATOM 671 C CA . HIS A 1 92 ? 14.478 -12.439 -22.643 1.00 49.25 92 HIS A CA 1
ATOM 672 C C . HIS A 1 92 ? 15.190 -11.368 -23.486 1.00 49.25 92 HIS A C 1
ATOM 674 O O . HIS A 1 92 ? 14.534 -10.671 -24.246 1.00 49.25 92 HIS A O 1
ATOM 680 N N . GLY A 1 93 ? 16.522 -11.269 -23.389 1.00 40.59 93 GLY A N 1
ATOM 681 C CA . GLY A 1 93 ? 17.356 -10.677 -24.433 1.00 40.59 93 GLY A CA 1
ATOM 682 C C . GLY A 1 93 ? 17.128 -9.200 -24.752 1.00 40.59 93 GLY A C 1
ATOM 683 O O . GLY A 1 93 ? 17.080 -8.890 -25.927 1.00 40.59 93 GLY A O 1
ATOM 684 N N . GLY A 1 94 ? 17.052 -8.303 -23.758 1.00 42.97 94 GLY A N 1
ATOM 685 C CA . GLY A 1 94 ? 17.304 -6.848 -23.896 1.00 42.97 94 GLY A CA 1
ATOM 686 C C . GLY A 1 94 ? 16.298 -6.010 -24.705 1.00 42.97 94 GLY A C 1
ATOM 687 O O . GLY A 1 94 ? 15.941 -4.916 -24.273 1.00 42.97 94 GLY A O 1
ATOM 688 N N . ASP A 1 95 ? 15.790 -6.542 -25.808 1.00 43.72 95 ASP A N 1
ATOM 689 C CA . ASP A 1 95 ? 14.706 -6.019 -26.617 1.00 43.72 95 ASP A CA 1
ATOM 690 C C . ASP A 1 95 ? 13.462 -6.841 -26.305 1.00 43.72 95 ASP A C 1
ATOM 692 O O . ASP A 1 95 ? 13.387 -8.050 -26.509 1.00 43.72 95 ASP A O 1
ATOM 696 N N . LEU A 1 96 ? 12.481 -6.172 -25.717 1.00 46.56 96 LEU A N 1
ATOM 697 C CA . LEU A 1 96 ? 11.272 -6.784 -25.192 1.00 46.56 96 LEU A CA 1
ATOM 698 C C . LEU A 1 96 ? 10.299 -7.136 -26.333 1.00 46.56 96 LEU A C 1
ATOM 700 O O . LEU A 1 96 ? 9.193 -6.604 -26.368 1.00 46.56 96 LEU A O 1
ATOM 704 N N . GLU A 1 97 ? 10.670 -8.030 -27.251 1.00 39.03 97 GLU A N 1
ATOM 705 C CA . GLU A 1 97 ? 9.681 -8.804 -28.009 1.00 39.03 97 GLU A CA 1
ATOM 706 C C . GLU A 1 97 ? 9.206 -9.956 -27.115 1.00 39.03 97 GLU A C 1
ATOM 708 O O . GLU A 1 97 ? 9.711 -11.078 -27.134 1.00 39.03 97 GLU A O 1
ATOM 713 N N . LEU A 1 98 ? 8.242 -9.647 -26.242 1.00 40.09 98 LEU A N 1
ATOM 714 C CA . LEU A 1 98 ? 7.461 -10.683 -25.570 1.00 40.09 98 LEU A CA 1
ATOM 715 C C . LEU A 1 98 ? 6.659 -11.448 -26.638 1.00 40.09 98 LEU A C 1
ATOM 717 O O . LEU A 1 98 ? 6.115 -10.803 -27.535 1.00 40.09 98 LEU A O 1
ATOM 721 N N . PRO A 1 99 ? 6.541 -12.786 -26.558 1.00 34.44 99 PRO A N 1
ATOM 722 C CA . PRO A 1 99 ? 5.766 -13.555 -27.527 1.00 34.44 99 PRO A CA 1
ATOM 723 C C . PRO A 1 99 ? 4.330 -13.014 -27.622 1.00 34.44 99 PRO A C 1
ATOM 725 O O . PRO A 1 99 ? 3.671 -12.812 -26.599 1.00 34.44 99 PRO A O 1
ATOM 728 N N . GLU A 1 100 ? 3.846 -12.812 -28.855 1.00 35.88 100 GLU A N 1
ATOM 729 C CA . GLU A 1 100 ? 2.547 -12.208 -29.224 1.00 35.88 100 GLU A CA 1
ATOM 730 C C . GLU A 1 100 ? 1.321 -12.801 -28.497 1.00 35.88 100 GLU A C 1
ATOM 732 O O . GLU A 1 100 ? 0.259 -12.186 -28.455 1.00 35.88 100 GLU A O 1
ATOM 737 N N . ALA A 1 101 ? 1.457 -13.958 -27.849 1.00 34.56 101 ALA A N 1
ATOM 738 C CA . ALA A 1 101 ? 0.395 -14.622 -27.097 1.00 34.56 101 ALA A CA 1
ATOM 739 C C . ALA A 1 101 ? 0.015 -13.952 -25.754 1.00 34.56 101 ALA A C 1
ATOM 741 O O . ALA A 1 101 ? -0.964 -14.367 -25.140 1.00 34.56 101 ALA A O 1
ATOM 742 N N . ALA A 1 102 ? 0.744 -12.927 -25.292 1.00 36.75 102 ALA A N 1
ATOM 743 C CA . ALA A 1 102 ? 0.379 -12.130 -24.108 1.00 36.75 102 ALA A CA 1
ATOM 744 C C . ALA A 1 102 ? -0.288 -10.781 -24.458 1.00 36.75 102 ALA A C 1
ATOM 746 O O . ALA A 1 102 ? -0.563 -9.965 -23.576 1.00 36.75 102 ALA A O 1
ATOM 747 N N . VAL A 1 103 ? -0.527 -10.518 -25.748 1.00 35.53 103 VAL A N 1
ATOM 748 C CA . VAL A 1 103 ? -0.976 -9.214 -26.240 1.00 35.53 103 VAL A CA 1
ATOM 749 C C . VAL A 1 103 ? -2.497 -9.179 -26.338 1.00 35.53 103 VAL A C 1
ATOM 751 O O . VAL A 1 103 ? -3.113 -9.503 -27.346 1.00 35.53 103 VAL A O 1
ATOM 754 N N . SER A 1 104 ? -3.121 -8.710 -25.271 1.00 29.81 104 SER A N 1
ATOM 755 C CA . SER A 1 104 ? -4.360 -7.939 -25.373 1.00 29.81 104 SER A CA 1
ATOM 756 C C . SER A 1 104 ? -4.289 -6.801 -24.368 1.00 29.81 104 SER A C 1
ATOM 758 O O . SER A 1 104 ? -5.065 -6.726 -23.427 1.00 29.81 104 SER A O 1
ATOM 760 N N . ALA A 1 105 ? -3.308 -5.915 -24.556 1.00 31.45 105 ALA A N 1
ATOM 761 C CA . ALA A 1 105 ? -3.345 -4.604 -23.927 1.00 31.45 105 ALA A CA 1
ATOM 762 C C . ALA A 1 105 ? -4.399 -3.758 -24.666 1.00 31.45 105 ALA A C 1
ATOM 764 O O . ALA A 1 105 ? -4.270 -3.581 -25.883 1.00 31.45 105 ALA A O 1
ATOM 765 N N . PRO A 1 106 ? -5.434 -3.226 -23.996 1.00 31.91 106 PRO A N 1
ATOM 766 C CA . PRO A 1 106 ? -6.316 -2.266 -24.628 1.00 31.91 106 PRO A CA 1
ATOM 767 C C . PRO A 1 106 ? -5.543 -0.966 -24.860 1.00 31.91 106 PRO A C 1
ATOM 769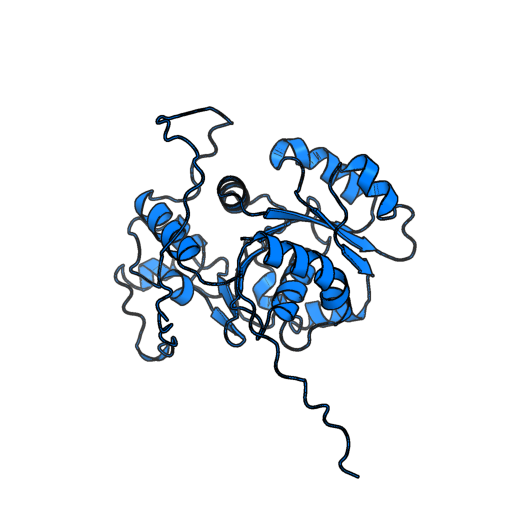 O O . PRO A 1 106 ? -4.900 -0.419 -23.965 1.00 31.91 106 PRO A O 1
ATOM 772 N N . THR A 1 107 ? -5.587 -0.474 -26.095 1.00 29.19 107 THR A N 1
ATOM 773 C CA . THR A 1 107 ? -5.094 0.855 -26.452 1.00 29.19 107 THR A CA 1
ATOM 774 C C . THR A 1 107 ? -5.917 1.893 -25.690 1.00 29.19 107 THR A C 1
ATOM 776 O O . THR A 1 107 ? -7.102 2.066 -25.984 1.00 29.19 107 THR A O 1
ATOM 779 N N . LEU A 1 108 ? -5.314 2.592 -24.722 1.00 32.34 108 LEU A N 1
ATOM 780 C CA . LEU A 1 108 ? -5.936 3.778 -24.135 1.00 32.34 108 LEU A CA 1
ATOM 781 C C . LEU A 1 108 ? -6.154 4.798 -25.264 1.00 32.34 108 LEU A C 1
ATOM 783 O O . LEU A 1 108 ? -5.203 5.268 -25.893 1.00 32.34 108 LEU A O 1
ATOM 787 N N . ARG A 1 109 ? -7.417 5.111 -25.569 1.00 25.33 109 ARG A N 1
ATOM 788 C CA . ARG A 1 109 ? -7.754 6.202 -26.486 1.00 25.33 109 ARG A CA 1
ATOM 789 C C . ARG A 1 109 ? -7.575 7.513 -25.736 1.00 25.33 109 ARG A C 1
ATOM 791 O O . ARG A 1 109 ? -8.389 7.837 -24.880 1.00 25.33 109 ARG A O 1
ATOM 798 N N . ALA A 1 110 ? -6.554 8.276 -26.112 1.00 26.30 110 ALA A N 1
ATOM 799 C CA . ALA A 1 110 ? -6.427 9.674 -25.733 1.00 26.30 110 ALA A CA 1
ATOM 800 C C . ALA A 1 110 ? -7.660 10.444 -26.237 1.00 26.30 110 ALA A C 1
ATOM 802 O O . ALA A 1 110 ? -7.776 10.750 -27.425 1.00 26.30 110 ALA A O 1
ATOM 803 N N . THR A 1 111 ? -8.614 10.736 -25.356 1.00 27.72 111 THR A N 1
ATOM 804 C CA . THR A 1 111 ? -9.640 11.739 -25.637 1.00 27.72 111 THR A CA 1
ATOM 805 C C . THR A 1 111 ? -9.049 13.091 -25.285 1.00 27.72 111 THR A C 1
ATOM 807 O O . THR A 1 111 ? -8.838 13.394 -24.112 1.00 27.72 111 THR A O 1
ATOM 810 N N . GLY A 1 112 ? -8.721 13.865 -26.321 1.00 28.05 112 GLY A N 1
ATOM 811 C CA . GLY A 1 112 ? -8.187 15.211 -26.188 1.00 28.05 112 GLY A CA 1
ATOM 812 C C . GLY A 1 112 ? -9.086 16.072 -25.309 1.00 28.05 112 GLY A C 1
ATOM 813 O O . GLY A 1 112 ? -10.289 16.169 -25.544 1.00 28.05 112 GLY A O 1
ATOM 814 N N . VAL A 1 113 ? -8.480 16.690 -24.301 1.00 29.19 113 VAL A N 1
ATOM 815 C CA . VAL A 1 113 ? -9.081 17.800 -23.571 1.00 29.19 113 VAL A CA 1
ATOM 816 C C . VAL A 1 113 ? -8.282 19.038 -23.931 1.00 29.19 113 VAL A C 1
ATOM 818 O O . VAL A 1 113 ? -7.065 19.092 -23.735 1.00 29.19 113 VAL A O 1
ATOM 821 N N . ASP A 1 114 ? -9.006 19.986 -24.513 1.00 24.89 114 ASP A N 1
ATOM 822 C CA . ASP A 1 114 ? -8.569 21.329 -24.855 1.00 24.89 114 ASP A CA 1
ATOM 823 C C . ASP A 1 114 ? -7.899 21.984 -23.641 1.00 24.89 114 ASP A C 1
ATOM 825 O O . ASP A 1 114 ? -8.480 22.067 -22.554 1.00 24.89 114 ASP A O 1
ATOM 829 N N . ARG A 1 115 ? -6.646 22.406 -23.813 1.00 32.09 115 ARG A N 1
ATOM 830 C CA . ARG A 1 115 ? -5.887 23.142 -22.802 1.00 32.09 115 ARG A CA 1
ATOM 831 C C . ARG A 1 115 ? -5.985 24.620 -23.123 1.00 32.09 115 ARG A C 1
ATOM 833 O O . ARG A 1 115 ? -5.090 25.148 -23.769 1.00 32.09 115 ARG A O 1
ATOM 840 N N . ASP A 1 116 ? -7.017 25.271 -22.605 1.00 25.62 116 ASP A N 1
ATOM 841 C CA . ASP A 1 116 ? -7.043 26.725 -22.508 1.00 25.62 116 ASP A CA 1
ATOM 842 C C . ASP A 1 116 ? -7.554 27.190 -21.139 1.00 25.62 116 ASP A C 1
ATOM 844 O O . ASP A 1 116 ?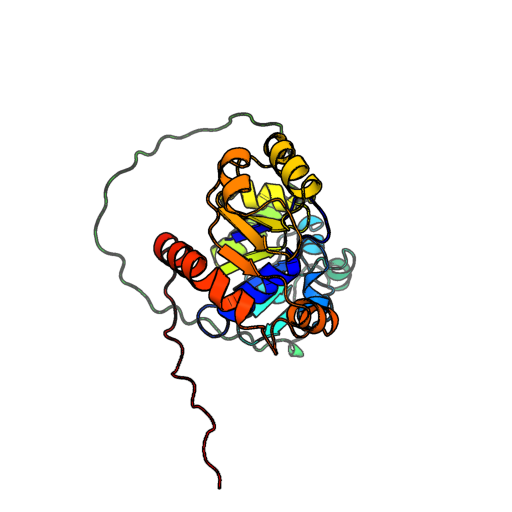 -8.580 26.728 -20.644 1.00 25.62 116 ASP A O 1
ATOM 848 N N . ALA A 1 117 ? -6.804 28.160 -20.594 1.00 25.89 117 ALA A N 1
ATOM 849 C CA . ALA A 1 117 ? -7.097 29.060 -19.470 1.00 25.89 117 ALA A CA 1
ATOM 850 C C . ALA A 1 117 ? -7.219 28.436 -18.050 1.00 25.89 117 ALA A C 1
ATOM 852 O O . ALA A 1 117 ? -8.001 27.533 -17.810 1.00 25.89 117 ALA A O 1
ATOM 853 N N . HIS A 1 118 ? -6.527 28.875 -16.990 1.00 25.84 118 HIS A N 1
ATOM 854 C CA . HIS A 1 118 ? -5.762 30.096 -16.748 1.00 25.84 118 HIS A CA 1
ATOM 855 C C . HIS A 1 118 ? -4.615 29.864 -15.750 1.00 25.84 118 HIS A C 1
ATOM 857 O O . HIS A 1 118 ? -4.739 29.163 -14.748 1.00 25.84 118 HIS A O 1
ATOM 863 N N . SER A 1 119 ? -3.510 30.548 -16.030 1.00 29.14 119 SER A N 1
ATOM 864 C CA . SER A 1 119 ? -2.348 30.770 -15.175 1.00 29.14 119 SER A CA 1
ATOM 865 C C . SER A 1 119 ? -2.691 31.475 -13.858 1.00 29.14 119 SER A C 1
ATOM 867 O O . SER A 1 119 ? -3.244 32.574 -13.885 1.00 29.14 119 SER A O 1
ATOM 869 N N . ILE A 1 120 ? -2.216 30.938 -12.732 1.00 25.42 120 ILE A N 1
ATOM 870 C CA . ILE A 1 120 ? -1.822 31.743 -11.567 1.00 25.42 120 ILE A CA 1
ATOM 871 C C . ILE A 1 120 ? -0.430 31.272 -11.142 1.00 25.42 120 ILE A C 1
ATOM 873 O O . ILE A 1 120 ? -0.191 30.083 -10.944 1.00 25.42 120 ILE A O 1
ATOM 877 N N . GLY A 1 121 ? 0.502 32.223 -11.136 1.00 27.41 121 GLY A N 1
ATOM 878 C CA . GLY A 1 121 ? 1.938 31.993 -11.165 1.00 27.41 121 GLY A CA 1
ATOM 879 C C . GLY A 1 121 ? 2.521 31.287 -9.945 1.00 27.41 121 GLY A C 1
ATOM 880 O O . GLY A 1 121 ? 2.173 31.569 -8.802 1.00 27.41 121 GLY A O 1
ATOM 881 N N . ALA A 1 122 ? 3.520 30.454 -10.218 1.00 24.86 122 ALA A N 1
ATOM 882 C CA . ALA A 1 122 ? 4.622 30.196 -9.311 1.00 24.86 122 ALA A CA 1
ATOM 883 C C . ALA A 1 122 ? 5.912 30.281 -10.135 1.00 24.86 122 ALA A C 1
ATOM 885 O O . ALA A 1 122 ? 6.060 29.626 -11.164 1.00 24.86 122 ALA A O 1
ATOM 886 N N . SER A 1 123 ? 6.778 31.191 -9.702 1.00 26.81 123 SER A N 1
ATOM 887 C CA . SER A 1 123 ? 8.054 31.566 -10.299 1.00 26.81 123 SER A CA 1
ATOM 888 C C . SER A 1 123 ? 8.938 30.364 -10.619 1.00 26.81 123 SER A C 1
ATOM 890 O O . SER A 1 123 ? 9.157 29.503 -9.770 1.00 26.81 123 SER A O 1
ATOM 892 N N . VAL A 1 124 ? 9.533 30.391 -11.810 1.00 29.47 124 VAL A N 1
ATOM 893 C CA . VAL A 1 124 ? 10.765 29.665 -12.120 1.00 29.47 124 VAL A CA 1
ATOM 894 C C . VAL A 1 124 ? 11.864 30.208 -11.205 1.00 29.47 124 VAL A C 1
ATOM 896 O O . VAL A 1 124 ? 12.084 31.419 -11.153 1.00 29.47 124 VAL A O 1
ATOM 899 N N . ALA A 1 125 ? 12.525 29.323 -10.470 1.00 30.05 125 ALA A N 1
ATOM 900 C CA . ALA A 1 125 ? 13.857 29.543 -9.934 1.00 30.05 125 ALA A CA 1
ATOM 901 C C . ALA A 1 125 ? 14.609 28.211 -10.008 1.00 30.05 125 ALA A C 1
ATOM 903 O O . ALA A 1 125 ? 14.161 27.192 -9.481 1.00 30.05 125 ALA A O 1
ATOM 904 N N . ASP A 1 126 ? 15.709 28.255 -10.746 1.00 27.91 126 ASP A N 1
ATOM 905 C CA . ASP A 1 126 ? 16.663 27.186 -10.983 1.00 27.91 126 ASP A CA 1
ATOM 906 C C . ASP A 1 126 ? 17.414 26.727 -9.722 1.00 27.91 126 ASP A C 1
ATOM 908 O O . ASP A 1 126 ? 17.546 27.456 -8.741 1.00 27.91 126 ASP A O 1
ATOM 912 N N . ALA A 1 127 ? 18.038 25.557 -9.900 1.00 30.50 127 ALA A N 1
ATOM 913 C CA . ALA A 1 127 ? 19.271 25.067 -9.278 1.00 30.50 127 ALA A CA 1
ATOM 914 C C . ALA A 1 127 ? 19.174 24.203 -8.003 1.00 30.50 127 ALA A C 1
ATOM 916 O O . ALA A 1 127 ? 18.889 24.654 -6.903 1.00 30.50 127 ALA A O 1
ATOM 917 N N . ALA A 1 128 ? 19.517 22.928 -8.223 1.00 36.03 128 ALA A N 1
ATOM 918 C CA . ALA A 1 128 ? 20.530 22.141 -7.516 1.00 36.03 128 ALA A CA 1
ATOM 919 C C . ALA A 1 128 ? 20.603 22.156 -5.970 1.00 36.03 128 ALA A C 1
ATOM 921 O O . ALA A 1 128 ? 20.917 23.154 -5.337 1.00 36.03 128 ALA A O 1
ATOM 922 N N . THR A 1 129 ? 20.528 20.925 -5.442 1.00 44.56 129 THR A N 1
ATOM 923 C CA . THR A 1 129 ? 21.203 20.386 -4.242 1.00 44.56 129 THR A CA 1
ATOM 924 C C . THR A 1 129 ? 20.913 21.012 -2.876 1.00 44.56 129 THR A C 1
ATOM 926 O O . THR A 1 129 ? 21.497 22.021 -2.513 1.00 44.56 129 THR A O 1
ATOM 929 N N . ASP A 1 130 ? 20.158 20.265 -2.064 1.00 37.47 130 ASP A N 1
ATOM 930 C CA . ASP A 1 130 ? 20.403 20.082 -0.624 1.00 37.47 130 ASP A CA 1
ATOM 931 C C . ASP A 1 130 ? 19.750 18.735 -0.228 1.00 37.47 130 ASP A C 1
ATOM 933 O O . ASP A 1 130 ? 18.567 18.511 -0.468 1.00 37.47 130 ASP A O 1
ATOM 937 N N . GLY A 1 131 ? 20.471 17.695 0.196 1.00 35.62 131 GLY A N 1
ATOM 938 C CA . GLY A 1 131 ? 21.367 17.686 1.353 1.00 35.62 131 GLY A CA 1
ATOM 939 C C . GLY A 1 131 ? 20.821 16.854 2.536 1.00 35.62 131 GLY A C 1
ATOM 940 O O . GLY A 1 131 ? 21.321 16.977 3.648 1.00 35.62 131 GLY A O 1
ATOM 941 N N . GLY A 1 132 ? 19.795 16.009 2.344 1.00 35.69 132 GLY A N 1
ATOM 942 C CA . GLY A 1 132 ? 19.489 14.887 3.255 1.00 35.69 132 GLY A CA 1
ATOM 943 C C . GLY A 1 132 ? 20.406 13.690 2.963 1.00 35.69 132 GLY A C 1
ATOM 944 O O . GLY A 1 132 ? 20.915 13.625 1.845 1.00 35.69 132 GLY A O 1
ATOM 945 N N . PRO A 1 133 ? 20.652 12.757 3.912 1.00 40.84 133 PRO A N 1
ATOM 946 C CA . PRO A 1 133 ? 21.665 11.716 3.744 1.00 40.84 133 PRO A CA 1
ATOM 947 C C . PRO A 1 133 ? 21.463 10.996 2.413 1.00 40.84 133 PRO A C 1
ATOM 949 O O . PRO A 1 133 ? 20.362 10.532 2.116 1.00 40.84 133 PRO A O 1
ATOM 952 N N . ASP A 1 134 ? 22.537 10.982 1.631 1.00 45.12 134 ASP A N 1
ATOM 953 C CA . ASP A 1 134 ? 22.671 10.447 0.283 1.00 45.12 134 ASP A CA 1
ATOM 954 C C . ASP A 1 134 ? 22.280 8.962 0.249 1.00 45.12 134 ASP A C 1
ATOM 956 O O . ASP A 1 134 ? 23.106 8.056 0.359 1.00 45.12 134 ASP A O 1
ATOM 960 N N . VAL A 1 135 ? 20.977 8.684 0.190 1.00 56.09 135 VAL A N 1
ATOM 961 C CA . VAL A 1 135 ? 20.494 7.343 -0.121 1.00 56.09 135 VAL A CA 1
ATOM 962 C C . VAL A 1 135 ? 20.562 7.235 -1.630 1.00 56.09 135 VAL A C 1
ATOM 964 O O . VAL A 1 135 ? 19.634 7.658 -2.328 1.00 56.09 135 VAL A O 1
ATOM 967 N N . ALA A 1 136 ? 21.682 6.679 -2.094 1.00 73.25 136 ALA A N 1
ATOM 968 C CA . ALA A 1 136 ? 21.908 6.301 -3.478 1.00 73.25 136 ALA A CA 1
ATOM 969 C C . ALA A 1 136 ? 20.635 5.693 -4.085 1.00 73.25 136 ALA A C 1
ATOM 971 O O . ALA A 1 136 ? 19.906 4.930 -3.435 1.00 73.25 136 ALA A O 1
ATOM 972 N N . THR A 1 137 ? 20.344 6.076 -5.328 1.00 87.88 137 THR A N 1
ATOM 973 C CA . THR A 1 137 ? 19.232 5.500 -6.084 1.00 87.88 137 THR A CA 1
ATOM 974 C C . THR A 1 137 ? 19.304 3.966 -6.046 1.00 87.88 137 THR A C 1
ATOM 976 O O . THR A 1 137 ? 20.397 3.407 -6.148 1.00 87.88 137 THR A O 1
ATOM 979 N N . PRO A 1 138 ? 18.171 3.256 -5.871 1.00 93.06 138 PRO A N 1
ATOM 980 C CA . PRO A 1 138 ? 18.172 1.796 -5.882 1.00 93.06 138 PRO A CA 1
ATOM 981 C C . PRO A 1 138 ? 18.376 1.206 -7.285 1.00 93.06 138 PRO A C 1
ATOM 983 O O . PRO A 1 138 ? 18.479 -0.009 -7.413 1.00 93.06 138 PRO A O 1
ATOM 986 N N . PHE A 1 139 ? 18.383 2.037 -8.331 1.00 94.06 139 PHE A N 1
ATOM 987 C CA . PHE A 1 139 ? 18.552 1.608 -9.714 1.00 94.06 139 PHE A CA 1
ATOM 988 C C . PHE A 1 139 ? 20.032 1.543 -10.081 1.00 94.06 139 PHE A C 1
ATOM 990 O O . PHE A 1 139 ? 20.776 2.501 -9.878 1.00 94.06 139 PHE A O 1
ATOM 997 N N . ARG A 1 140 ? 20.444 0.447 -10.722 1.00 92.50 140 ARG A N 1
ATOM 998 C CA . ARG A 1 140 ? 21.794 0.292 -11.276 1.00 92.50 140 ARG A CA 1
ATOM 999 C C . ARG A 1 140 ? 22.088 1.311 -12.383 1.00 92.50 140 ARG A C 1
ATOM 1001 O O . ARG A 1 140 ? 23.240 1.694 -12.574 1.00 92.50 140 ARG A O 1
ATOM 1008 N N . SER A 1 141 ? 21.061 1.746 -13.117 1.00 92.75 141 SER A N 1
ATOM 1009 C CA . SER A 1 141 ? 21.191 2.644 -14.266 1.00 92.75 141 SER A CA 1
ATOM 1010 C C . SER A 1 141 ? 20.267 3.868 -14.163 1.00 92.75 141 SER A C 1
ATOM 1012 O O . SER A 1 141 ? 19.044 3.706 -14.095 1.00 92.75 141 SER A O 1
ATOM 1014 N N . PRO A 1 142 ? 20.804 5.106 -14.237 1.00 94.19 142 PRO A N 1
ATOM 1015 C CA . PRO A 1 142 ? 19.994 6.328 -14.221 1.00 94.19 142 PRO A CA 1
ATOM 1016 C C . PRO A 1 142 ? 19.017 6.447 -15.399 1.00 94.19 142 PRO A C 1
ATOM 1018 O O . PRO A 1 142 ? 17.987 7.117 -15.298 1.00 94.19 142 PRO A O 1
ATOM 1021 N N . THR A 1 143 ? 19.324 5.830 -16.546 1.00 94.06 143 THR A N 1
ATOM 1022 C CA . THR A 1 143 ? 18.412 5.818 -17.701 1.00 94.06 143 THR A CA 1
ATOM 1023 C C . THR A 1 143 ? 17.236 4.875 -17.468 1.00 94.06 143 THR A C 1
ATOM 1025 O O . THR A 1 143 ? 16.111 5.228 -17.820 1.00 94.06 143 THR A O 1
ATOM 1028 N N . VAL A 1 144 ? 17.463 3.733 -16.810 1.00 94.69 144 VAL A N 1
ATOM 1029 C CA . VAL A 1 144 ? 16.399 2.805 -16.398 1.00 94.69 144 VAL A CA 1
ATOM 1030 C C . VAL A 1 144 ? 15.513 3.431 -15.329 1.00 94.69 144 VAL A C 1
ATOM 1032 O O . VAL A 1 144 ? 14.293 3.372 -15.452 1.00 94.69 144 VAL A O 1
ATOM 1035 N N . GLU A 1 145 ? 16.100 4.112 -14.341 1.00 96.00 145 GLU A N 1
ATOM 1036 C CA . GLU A 1 145 ? 15.338 4.884 -13.353 1.00 96.00 145 GLU A CA 1
ATOM 1037 C C . GLU A 1 145 ? 14.424 5.908 -14.033 1.00 96.00 145 GLU A C 1
ATOM 1039 O O . GLU A 1 145 ? 13.239 6.007 -13.711 1.00 96.00 145 GLU A O 1
ATOM 1044 N N . ARG A 1 146 ? 14.955 6.659 -15.007 1.00 95.38 146 ARG A N 1
ATOM 1045 C CA . ARG A 1 146 ? 14.178 7.651 -15.756 1.00 95.38 146 ARG A CA 1
ATOM 1046 C C . ARG A 1 146 ? 13.030 7.009 -16.533 1.00 95.38 146 ARG A C 1
ATOM 1048 O O . ARG A 1 146 ? 11.945 7.580 -16.542 1.00 95.38 146 ARG A O 1
ATOM 1055 N N . ALA A 1 147 ? 13.254 5.852 -17.155 1.00 95.12 147 ALA A N 1
ATOM 1056 C CA . ALA A 1 147 ? 12.221 5.122 -17.886 1.00 95.12 147 ALA A CA 1
ATOM 1057 C C . ALA A 1 147 ? 11.136 4.570 -16.950 1.00 95.12 147 ALA A C 1
ATOM 1059 O O . ALA A 1 147 ? 9.953 4.757 -17.218 1.00 95.12 147 ALA A O 1
ATOM 1060 N N . PHE A 1 148 ? 11.524 3.957 -15.827 1.00 96.25 148 PHE A N 1
ATOM 1061 C CA . PHE A 1 148 ? 10.586 3.473 -14.810 1.00 96.25 148 PHE A CA 1
ATOM 1062 C C . PHE A 1 148 ? 9.733 4.616 -14.262 1.00 96.25 148 PHE A C 1
ATOM 1064 O O . PHE A 1 148 ? 8.512 4.517 -14.187 1.00 96.25 148 PHE A O 1
ATOM 1071 N N . ARG A 1 149 ? 10.385 5.738 -13.943 1.00 96.06 149 ARG A N 1
ATOM 1072 C CA . ARG A 1 149 ? 9.730 6.968 -13.516 1.00 96.06 149 ARG A CA 1
ATOM 1073 C C . ARG A 1 149 ? 8.725 7.470 -14.547 1.00 96.06 149 ARG A C 1
ATOM 1075 O O . ARG A 1 149 ? 7.591 7.729 -14.178 1.00 96.06 149 ARG A O 1
ATOM 1082 N N . GLN A 1 150 ? 9.144 7.613 -15.802 1.00 95.19 150 GLN A N 1
ATOM 1083 C CA . GLN A 1 150 ? 8.276 8.124 -16.858 1.00 95.19 150 GLN A CA 1
ATOM 1084 C C . GLN A 1 150 ? 7.029 7.248 -17.000 1.00 95.19 150 GLN A C 1
ATOM 1086 O O . GLN A 1 150 ? 5.924 7.763 -17.008 1.00 95.19 150 GLN A O 1
ATOM 1091 N N . GLN A 1 151 ? 7.191 5.924 -17.000 1.00 96.00 151 GLN A N 1
ATOM 1092 C CA . GLN A 1 151 ? 6.060 5.006 -17.144 1.00 96.00 151 GLN A CA 1
ATOM 1093 C C . GLN A 1 151 ? 5.136 4.971 -15.917 1.00 96.00 151 GLN A C 1
ATOM 1095 O O . GLN A 1 151 ? 3.958 4.659 -16.061 1.00 96.00 151 GLN A O 1
ATOM 1100 N N . LEU A 1 152 ? 5.640 5.293 -14.720 1.00 95.94 152 LEU A N 1
ATOM 1101 C CA . LEU A 1 152 ? 4.792 5.539 -13.549 1.00 95.94 152 LEU A CA 1
ATOM 1102 C C . LEU A 1 152 ? 4.007 6.847 -13.678 1.00 95.94 152 LEU A C 1
ATOM 1104 O O . LEU A 1 152 ? 2.850 6.892 -13.272 1.00 95.94 152 LEU A O 1
ATOM 1108 N N . ASP A 1 153 ? 4.641 7.896 -14.203 1.00 92.75 153 ASP A N 1
ATOM 1109 C CA . ASP A 1 153 ? 4.021 9.211 -14.389 1.00 92.75 153 ASP A CA 1
ATOM 1110 C C . ASP A 1 153 ? 2.972 9.183 -15.520 1.00 92.75 153 ASP A C 1
ATOM 1112 O O . ASP A 1 153 ? 1.960 9.872 -15.429 1.00 92.75 153 ASP A O 1
ATOM 1116 N N . ASP A 1 154 ? 3.173 8.332 -16.531 1.00 92.69 154 ASP A N 1
ATOM 1117 C CA . ASP A 1 154 ? 2.243 8.096 -17.644 1.00 92.69 154 ASP A CA 1
ATOM 1118 C C . ASP A 1 154 ? 1.057 7.184 -17.263 1.00 92.69 154 ASP A C 1
ATOM 1120 O O . ASP A 1 154 ? 0.126 7.014 -18.051 1.00 92.69 154 ASP A O 1
ATOM 1124 N N . PHE A 1 155 ? 1.076 6.549 -16.085 1.00 93.25 155 PHE A N 1
ATOM 1125 C CA . PHE A 1 155 ? -0.010 5.667 -15.661 1.00 93.25 155 PHE A CA 1
ATOM 1126 C C . PHE A 1 155 ? -1.242 6.479 -15.236 1.00 93.25 155 PHE A C 1
ATOM 1128 O O . PHE A 1 155 ? -1.276 7.077 -14.158 1.00 93.25 155 PHE A O 1
ATOM 1135 N N . GLU A 1 156 ? -2.289 6.447 -16.060 1.00 90.94 156 GLU A N 1
ATOM 1136 C CA . GLU A 1 156 ? -3.572 7.117 -15.811 1.00 90.94 156 GLU A CA 1
ATOM 1137 C C . GLU A 1 156 ? -4.444 6.342 -14.807 1.00 90.94 156 GLU A C 1
ATOM 1139 O O . GLU A 1 156 ? -5.484 5.772 -15.132 1.00 90.94 156 GLU A O 1
ATOM 1144 N N . GLY A 1 157 ? -4.011 6.300 -13.550 1.00 92.19 157 GLY A N 1
ATOM 1145 C CA . GLY A 1 157 ? -4.740 5.612 -12.493 1.00 92.19 157 GLY A CA 1
ATOM 1146 C C . GLY A 1 157 ? -4.110 5.780 -11.118 1.00 92.19 157 GLY A C 1
ATOM 1147 O O . GLY A 1 157 ? -3.299 6.673 -10.862 1.00 92.19 157 GLY A O 1
ATOM 1148 N N . LEU A 1 158 ? -4.482 4.897 -10.194 1.00 94.19 158 LEU A N 1
ATOM 1149 C CA . LEU A 1 158 ? -3.904 4.872 -8.857 1.00 94.19 158 LEU A CA 1
ATOM 1150 C C . LEU A 1 158 ? -2.784 3.842 -8.759 1.00 94.19 158 LEU A C 1
ATOM 1152 O O . LEU A 1 158 ? -3.011 2.639 -8.843 1.00 94.19 158 LEU A O 1
ATOM 1156 N N . VAL A 1 159 ? -1.584 4.314 -8.441 1.00 96.75 159 VAL A N 1
ATOM 1157 C CA . VAL A 1 159 ? -0.490 3.443 -7.999 1.00 96.75 159 VAL A CA 1
ATOM 1158 C C . VAL A 1 159 ? -0.560 3.263 -6.480 1.00 96.75 159 VAL A C 1
ATOM 1160 O O . VAL A 1 159 ? -0.434 4.255 -5.749 1.00 96.75 159 VAL A O 1
ATOM 1163 N N . ILE A 1 160 ? -0.723 2.024 -6.010 1.00 97.81 160 ILE A N 1
ATOM 1164 C CA . ILE A 1 160 ? -0.665 1.641 -4.593 1.00 97.81 160 ILE A CA 1
ATOM 1165 C C . ILE A 1 160 ? 0.589 0.798 -4.348 1.00 97.81 160 ILE A C 1
ATOM 1167 O O . ILE A 1 160 ? 0.769 -0.261 -4.942 1.00 97.81 160 ILE A O 1
ATOM 1171 N N . ILE A 1 161 ? 1.443 1.244 -3.434 1.00 98.56 161 ILE A N 1
ATOM 1172 C CA . ILE A 1 161 ? 2.670 0.551 -3.051 1.00 98.56 161 ILE A CA 1
ATOM 1173 C C . ILE A 1 161 ? 2.435 -0.178 -1.727 1.00 98.56 161 ILE A C 1
ATOM 1175 O O . ILE A 1 161 ? 2.194 0.466 -0.702 1.00 98.56 161 ILE A O 1
ATOM 1179 N N . ASP A 1 162 ? 2.556 -1.506 -1.732 1.00 98.38 162 ASP A N 1
ATOM 1180 C CA . ASP A 1 162 ? 2.736 -2.287 -0.510 1.00 98.38 162 ASP A CA 1
ATOM 1181 C C . ASP A 1 162 ? 4.198 -2.188 -0.078 1.00 98.38 162 ASP A C 1
ATOM 1183 O O . ASP A 1 162 ? 5.080 -2.897 -0.563 1.00 98.38 162 ASP A O 1
ATOM 1187 N N . GLY A 1 163 ? 4.460 -1.257 0.835 1.00 97.38 163 GLY A N 1
ATOM 1188 C CA . GLY A 1 163 ? 5.777 -1.038 1.411 1.00 97.38 163 GLY A CA 1
ATOM 1189 C C . GLY A 1 163 ? 6.157 -2.062 2.476 1.00 97.38 163 GLY A C 1
ATOM 1190 O O . GLY A 1 163 ? 7.283 -2.004 2.977 1.00 97.38 163 GLY A O 1
ATOM 1191 N N . GLY A 1 164 ? 5.254 -2.964 2.879 1.00 96.06 164 GLY A N 1
ATOM 1192 C CA . GLY A 1 164 ? 5.484 -3.913 3.962 1.00 96.06 164 GLY A CA 1
ATOM 1193 C C . GLY A 1 164 ? 5.941 -3.206 5.239 1.00 96.06 164 GLY A C 1
ATOM 1194 O O . GLY A 1 164 ? 5.162 -2.508 5.895 1.00 96.06 164 GLY A O 1
ATOM 1195 N N . ARG A 1 165 ? 7.228 -3.369 5.585 1.00 94.88 165 ARG A N 1
ATOM 1196 C CA . ARG A 1 165 ? 7.851 -2.726 6.757 1.00 94.88 165 ARG A CA 1
ATOM 1197 C C . ARG A 1 165 ? 8.522 -1.374 6.498 1.00 94.88 165 ARG A C 1
ATOM 1199 O O . ARG A 1 165 ? 9.102 -0.807 7.420 1.00 94.88 165 ARG A O 1
ATOM 1206 N N . GLY A 1 166 ? 8.471 -0.881 5.264 1.00 93.44 166 GLY A N 1
ATOM 1207 C CA . GLY A 1 166 ? 9.138 0.348 4.829 1.00 93.44 166 GLY A CA 1
ATOM 1208 C C . GLY A 1 166 ? 10.660 0.223 4.706 1.00 93.44 166 GLY A C 1
ATOM 1209 O O . GLY A 1 166 ? 11.351 1.226 4.614 1.00 93.44 166 GLY A O 1
ATOM 1210 N N . GLU A 1 167 ? 11.223 -0.985 4.732 1.00 90.94 167 GLU A N 1
ATOM 1211 C CA . GLU A 1 167 ? 12.682 -1.162 4.798 1.00 90.94 167 GLU A CA 1
ATOM 1212 C C . GLU A 1 167 ? 13.376 -1.193 3.442 1.00 90.94 167 GLU A C 1
ATOM 1214 O O . GLU A 1 167 ? 14.571 -0.920 3.367 1.00 90.94 167 GLU A O 1
ATOM 1219 N N . HIS A 1 168 ? 12.647 -1.529 2.380 1.00 91.88 168 HIS A N 1
ATOM 1220 C CA . HIS A 1 168 ? 13.238 -1.630 1.056 1.00 91.88 168 HIS A CA 1
ATOM 1221 C C . HIS A 1 168 ? 13.608 -0.233 0.518 1.00 91.88 168 HIS A C 1
ATOM 1223 O O . HIS A 1 168 ? 12.780 0.677 0.609 1.00 91.88 168 HIS A O 1
ATOM 1229 N N . PRO A 1 169 ? 14.784 -0.032 -0.109 1.00 93.25 169 PRO A N 1
ATOM 1230 C CA . PRO A 1 169 ? 15.185 1.269 -0.653 1.00 93.25 169 PRO A CA 1
ATOM 1231 C C . PRO A 1 169 ? 14.163 1.907 -1.610 1.00 93.25 169 PRO A C 1
ATOM 1233 O O . PRO A 1 169 ? 13.944 3.120 -1.534 1.00 93.25 169 PRO A O 1
ATOM 1236 N N . LEU A 1 170 ? 13.464 1.102 -2.430 1.00 94.56 170 LEU A N 1
ATOM 1237 C CA . LEU A 1 170 ? 12.372 1.593 -3.294 1.00 94.56 170 LEU A CA 1
ATOM 1238 C C . LEU A 1 170 ? 11.247 2.281 -2.517 1.00 94.56 170 LEU A C 1
ATOM 1240 O O . LEU A 1 170 ? 10.656 3.222 -3.033 1.00 94.56 170 LEU A O 1
ATOM 1244 N N . PHE A 1 171 ? 10.960 1.865 -1.281 1.00 95.12 171 PHE A N 1
ATOM 1245 C CA . PHE A 1 171 ? 9.947 2.533 -0.469 1.00 95.12 171 PHE A CA 1
ATOM 1246 C C . PHE A 1 171 ? 10.330 4.000 -0.228 1.00 95.12 171 PHE A C 1
ATOM 1248 O O . PHE A 1 171 ? 9.546 4.903 -0.507 1.00 95.12 171 PHE A O 1
ATOM 1255 N N . SER A 1 172 ? 11.577 4.250 0.188 1.00 92.50 172 SER A N 1
ATOM 1256 C CA . SER A 1 172 ? 12.087 5.616 0.367 1.00 92.50 172 SER A CA 1
ATOM 1257 C C . SER A 1 172 ? 12.157 6.399 -0.951 1.00 92.50 172 SER A C 1
ATOM 1259 O O . SER A 1 172 ? 11.960 7.613 -0.957 1.00 92.50 172 SER A O 1
ATOM 1261 N N . TRP A 1 173 ? 12.399 5.712 -2.071 1.00 95.25 173 TRP A N 1
ATOM 1262 C CA . TRP A 1 173 ? 12.385 6.311 -3.404 1.00 95.25 173 TRP A CA 1
ATOM 1263 C C . TRP A 1 173 ? 10.982 6.820 -3.769 1.00 95.25 173 TRP A C 1
ATOM 1265 O O . TRP A 1 173 ? 10.842 7.979 -4.155 1.00 95.25 173 TRP A O 1
ATOM 1275 N N . PHE A 1 174 ? 9.929 6.024 -3.538 1.00 96.00 174 PHE A N 1
ATOM 1276 C CA . PHE A 1 174 ? 8.540 6.467 -3.718 1.00 96.00 174 PHE A CA 1
ATOM 1277 C C . PHE A 1 174 ? 8.174 7.636 -2.796 1.00 96.00 174 PHE A C 1
ATOM 1279 O O . PHE A 1 174 ? 7.536 8.585 -3.251 1.00 96.00 174 PHE A O 1
ATOM 1286 N N . GLN A 1 175 ? 8.612 7.615 -1.531 1.00 91.81 175 GLN A N 1
ATOM 1287 C CA . GLN A 1 175 ? 8.387 8.732 -0.604 1.00 91.81 175 GLN A CA 1
ATOM 1288 C C . GLN A 1 175 ? 9.010 10.037 -1.126 1.00 91.81 175 GLN A C 1
ATOM 1290 O O . GLN A 1 175 ? 8.344 11.068 -1.147 1.00 91.81 175 GLN A O 1
ATOM 1295 N N . ARG A 1 176 ? 10.258 9.999 -1.618 1.00 91.50 176 ARG A N 1
ATOM 1296 C CA . ARG A 1 176 ? 10.928 11.179 -2.205 1.00 91.50 176 ARG A CA 1
ATOM 1297 C C . ARG A 1 176 ? 10.260 11.678 -3.485 1.00 91.50 176 ARG A C 1
ATOM 1299 O O . ARG A 1 176 ? 10.341 12.863 -3.784 1.00 91.50 176 ARG A O 1
ATOM 1306 N N . ARG A 1 177 ? 9.571 10.800 -4.218 1.00 92.06 177 ARG A N 1
ATOM 1307 C CA . ARG A 1 177 ? 8.726 11.178 -5.361 1.00 92.06 177 ARG A CA 1
ATOM 1308 C C . ARG A 1 177 ? 7.378 11.787 -4.968 1.00 92.06 177 ARG A C 1
ATOM 1310 O O . ARG A 1 177 ? 6.573 12.072 -5.848 1.00 92.06 177 ARG A O 1
ATOM 1317 N N . GLY A 1 178 ? 7.113 11.969 -3.676 1.00 91.19 178 GLY A N 1
ATOM 1318 C CA . GLY A 1 178 ? 5.859 12.541 -3.196 1.00 91.19 178 GLY A CA 1
ATOM 1319 C C . GLY A 1 178 ? 4.703 11.543 -3.162 1.00 91.19 178 GLY A C 1
ATOM 1320 O O . GLY A 1 178 ? 3.546 11.957 -3.188 1.00 91.19 178 GLY A O 1
ATOM 1321 N N . ALA A 1 179 ? 4.972 10.231 -3.113 1.00 93.62 179 ALA A N 1
ATOM 1322 C CA . ALA A 1 179 ? 3.915 9.274 -2.800 1.00 93.62 179 ALA A CA 1
ATOM 1323 C C . ALA A 1 179 ? 3.373 9.555 -1.390 1.00 93.62 179 ALA A C 1
ATOM 1325 O O . ALA A 1 179 ? 4.144 9.584 -0.429 1.00 93.62 179 ALA A O 1
ATOM 1326 N N . ALA A 1 180 ? 2.051 9.712 -1.267 1.00 94.12 180 ALA A N 1
ATOM 1327 C CA . ALA A 1 180 ? 1.408 9.865 0.033 1.00 94.12 180 ALA A CA 1
ATOM 1328 C C . ALA A 1 180 ? 1.708 8.631 0.899 1.00 94.12 180 ALA A C 1
ATOM 1330 O O . ALA A 1 180 ? 1.573 7.499 0.442 1.00 94.12 180 ALA A O 1
ATOM 1331 N N . SER A 1 181 ? 2.125 8.838 2.139 1.00 95.44 181 SER A N 1
ATOM 1332 C CA . SER A 1 181 ? 2.621 7.819 3.059 1.00 95.44 181 SER A CA 1
ATOM 1333 C C . SER A 1 181 ? 1.561 7.496 4.109 1.00 95.44 181 SER A C 1
ATOM 1335 O O . SER A 1 181 ? 1.331 8.273 5.038 1.00 95.44 181 SER A O 1
ATOM 1337 N N . TRP A 1 182 ? 0.898 6.346 3.979 1.00 97.25 182 TRP A N 1
ATOM 1338 C CA . TRP A 1 182 ? -0.103 5.877 4.940 1.00 97.25 182 TRP A CA 1
ATOM 1339 C C . TRP A 1 182 ? 0.463 4.756 5.808 1.00 97.25 182 TRP A C 1
ATOM 1341 O O . TRP A 1 182 ? 0.903 3.715 5.322 1.00 97.25 182 TRP A O 1
ATOM 1351 N N . MET A 1 183 ? 0.423 4.945 7.122 1.00 97.38 183 MET A N 1
ATOM 1352 C CA . MET A 1 183 ? 0.904 3.951 8.072 1.00 97.38 183 MET A CA 1
ATOM 1353 C C . MET A 1 183 ? -0.238 3.044 8.540 1.00 97.38 183 MET A C 1
ATOM 1355 O O . MET A 1 183 ? -1.229 3.520 9.086 1.00 97.38 183 MET A O 1
ATOM 1359 N N . VAL A 1 184 ? -0.087 1.730 8.393 1.00 97.75 184 VAL A N 1
ATOM 1360 C CA . VAL A 1 184 ? -1.030 0.729 8.907 1.00 97.75 184 VAL A CA 1
ATOM 1361 C C . VAL A 1 184 ? -0.591 0.283 10.298 1.00 97.75 184 VAL A C 1
ATOM 1363 O O . VAL A 1 184 ? 0.516 -0.234 10.486 1.00 97.75 184 VAL A O 1
ATOM 1366 N N . LEU A 1 185 ? -1.452 0.461 11.299 1.00 95.75 185 LEU A N 1
ATOM 1367 C CA . LEU A 1 185 ? -1.148 0.117 12.688 1.00 95.75 185 LEU A CA 1
ATOM 1368 C C . LEU A 1 185 ? -2.265 -0.668 13.352 1.00 95.75 185 LEU A C 1
ATOM 1370 O O . LEU A 1 185 ? -3.370 -0.177 13.531 1.00 95.75 185 LEU A O 1
ATOM 1374 N N . ARG A 1 186 ? -1.923 -1.854 13.853 1.00 92.44 186 ARG A N 1
ATOM 1375 C CA . ARG A 1 186 ? -2.754 -2.592 14.805 1.00 92.44 186 ARG A CA 1
ATOM 1376 C C . ARG A 1 186 ? -2.523 -2.081 16.219 1.00 92.44 186 ARG A C 1
ATOM 1378 O O . ARG A 1 186 ? -1.367 -1.946 16.632 1.00 92.44 186 ARG A O 1
ATOM 1385 N N . GLY A 1 187 ? -3.613 -1.857 16.958 1.00 84.25 187 GLY A N 1
ATOM 1386 C CA . GLY A 1 187 ? -3.631 -1.251 18.295 1.00 84.25 187 GL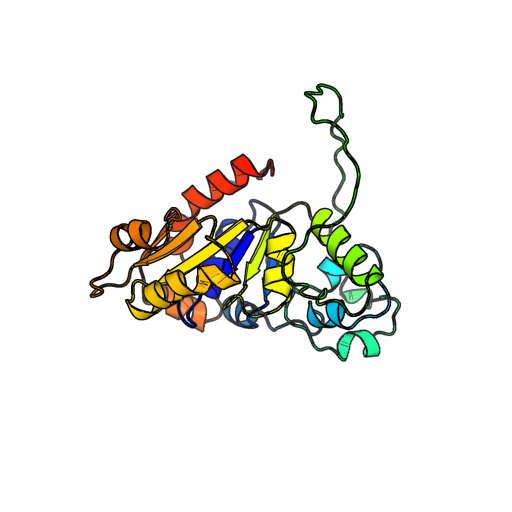Y A CA 1
ATOM 1387 C C . GLY A 1 187 ? -2.902 -2.035 19.388 1.00 84.25 187 GLY A C 1
ATOM 1388 O O . GLY A 1 187 ? -3.507 -2.580 20.304 1.00 84.25 187 GLY A O 1
ATOM 1389 N N . CYS A 1 188 ? -1.576 -2.089 19.320 1.00 86.75 188 CYS A N 1
ATOM 1390 C CA . CYS A 1 188 ? -0.715 -2.718 20.311 1.00 86.75 188 CYS A CA 1
ATOM 1391 C C . CYS A 1 188 ? 0.413 -1.767 20.722 1.00 86.75 188 CYS A C 1
ATOM 1393 O O . CYS A 1 188 ? 0.933 -1.007 19.904 1.00 86.75 188 CYS A O 1
ATOM 1395 N N . TYR A 1 189 ? 0.827 -1.844 21.991 1.00 89.94 189 TYR A N 1
ATOM 1396 C CA . TYR A 1 189 ? 1.874 -0.981 22.550 1.00 89.94 189 TYR A CA 1
ATOM 1397 C C . TYR A 1 189 ? 3.165 -1.022 21.726 1.00 89.94 189 TYR A C 1
ATOM 1399 O O . TYR A 1 189 ? 3.728 0.017 21.394 1.00 89.94 189 TYR A O 1
ATOM 1407 N N . LEU A 1 190 ? 3.605 -2.221 21.329 1.00 90.38 190 LEU A N 1
ATOM 1408 C CA . LEU A 1 190 ? 4.832 -2.379 20.552 1.00 90.38 190 LEU A CA 1
ATOM 1409 C C . LEU A 1 190 ? 4.718 -1.784 19.140 1.00 90.38 190 LEU A C 1
ATOM 1411 O O . LEU A 1 190 ? 5.696 -1.233 18.644 1.00 90.38 190 LEU A O 1
ATOM 1415 N N . GLY A 1 191 ? 3.548 -1.882 18.501 1.00 90.75 191 GLY A N 1
ATOM 1416 C CA . GLY A 1 191 ? 3.289 -1.259 17.200 1.00 90.75 191 GLY A CA 1
ATOM 1417 C C . GLY A 1 191 ? 3.366 0.262 17.294 1.00 90.75 191 GLY A C 1
ATOM 1418 O O . GLY A 1 191 ? 4.117 0.879 16.545 1.00 90.75 191 GLY A O 1
ATOM 1419 N N . LEU A 1 192 ? 2.688 0.845 18.287 1.00 92.31 192 LEU A N 1
ATOM 1420 C CA . LEU A 1 192 ? 2.698 2.289 18.527 1.00 92.31 192 LEU A CA 1
ATOM 1421 C C . LEU A 1 192 ? 4.094 2.813 18.907 1.00 92.31 192 LEU A C 1
ATOM 1423 O O . LEU A 1 192 ? 4.535 3.838 18.393 1.00 92.31 192 LEU A O 1
ATOM 1427 N N . ARG A 1 193 ? 4.834 2.085 19.755 1.00 93.00 193 ARG A N 1
ATOM 1428 C CA . ARG A 1 193 ? 6.219 2.427 20.113 1.00 93.00 193 ARG A CA 1
ATOM 1429 C C . ARG A 1 193 ? 7.132 2.432 18.887 1.00 93.00 193 ARG A C 1
ATOM 1431 O O . ARG A 1 193 ? 7.886 3.383 18.700 1.00 93.00 193 ARG A O 1
ATOM 1438 N N . ARG A 1 194 ? 7.058 1.396 18.043 1.00 93.88 194 ARG A N 1
ATOM 1439 C CA . ARG A 1 194 ? 7.855 1.324 16.807 1.00 93.88 194 ARG A CA 1
ATOM 1440 C C . ARG A 1 194 ? 7.459 2.414 15.810 1.00 93.88 194 ARG A C 1
ATOM 1442 O O . ARG A 1 194 ? 8.337 2.953 15.152 1.00 93.88 194 ARG A O 1
ATOM 1449 N N . ALA A 1 195 ? 6.182 2.783 15.749 1.00 94.06 195 ALA A N 1
ATOM 1450 C CA . ALA A 1 195 ? 5.694 3.887 14.924 1.00 94.06 195 ALA A CA 1
ATOM 1451 C C . ALA A 1 195 ? 6.245 5.251 15.345 1.00 94.06 195 ALA A C 1
ATOM 1453 O O . ALA A 1 195 ? 6.705 6.024 14.505 1.00 94.06 195 ALA A O 1
ATOM 1454 N N . ALA A 1 196 ? 6.281 5.527 16.649 1.00 92.19 196 ALA A N 1
ATOM 1455 C CA . ALA A 1 196 ? 6.917 6.738 17.158 1.00 92.19 196 ALA A CA 1
ATOM 1456 C C . ALA A 1 196 ? 8.417 6.782 16.802 1.00 92.19 196 ALA A C 1
ATOM 1458 O O . ALA A 1 196 ? 8.934 7.833 16.428 1.00 92.19 196 ALA A O 1
ATOM 1459 N N . GLN A 1 197 ? 9.101 5.634 16.864 1.00 92.94 197 GLN A N 1
ATOM 1460 C CA . GLN A 1 197 ? 10.527 5.505 16.541 1.00 92.94 197 GLN A CA 1
ATOM 1461 C C . GLN A 1 197 ? 10.823 5.579 15.036 1.00 92.94 197 GLN A C 1
ATOM 1463 O O . GLN A 1 197 ? 11.861 6.107 14.643 1.00 92.94 197 GLN A O 1
ATOM 1468 N N . SER A 1 198 ? 9.920 5.096 14.176 1.00 92.00 198 SER A N 1
ATOM 1469 C CA . SER A 1 198 ? 10.137 5.077 12.724 1.00 92.00 198 SER A CA 1
ATOM 1470 C C . SER A 1 198 ? 10.163 6.466 12.087 1.00 92.00 198 SER A C 1
ATOM 1472 O O . SER A 1 198 ? 10.630 6.599 10.958 1.00 92.00 198 SER A O 1
ATOM 1474 N N . ARG A 1 199 ? 9.725 7.509 12.808 1.00 88.94 199 ARG A N 1
ATOM 1475 C CA . ARG A 1 199 ? 9.731 8.901 12.329 1.00 88.94 199 ARG A CA 1
ATOM 1476 C C . ARG A 1 199 ? 11.116 9.400 11.933 1.00 88.94 199 ARG A C 1
ATOM 1478 O O . ARG A 1 199 ? 11.225 10.157 10.979 1.00 88.94 199 ARG A O 1
ATOM 1485 N N . ALA A 1 200 ? 12.164 8.953 12.625 1.00 87.44 200 ALA A N 1
ATOM 1486 C CA . ALA A 1 200 ? 13.537 9.325 12.284 1.00 87.44 200 ALA A CA 1
ATOM 1487 C C . ALA A 1 200 ? 13.955 8.820 10.891 1.00 87.44 200 ALA A C 1
ATOM 1489 O O . ALA A 1 200 ? 14.793 9.435 10.245 1.00 87.44 200 ALA A O 1
ATOM 1490 N N . ARG A 1 201 ? 13.366 7.707 10.431 1.00 87.88 201 ARG A N 1
ATOM 1491 C CA . ARG A 1 201 ? 13.667 7.092 9.133 1.00 87.88 201 ARG A CA 1
ATOM 1492 C C . ARG A 1 201 ? 12.695 7.520 8.032 1.00 87.88 201 ARG A C 1
ATOM 1494 O O . ARG A 1 201 ? 13.122 7.725 6.905 1.00 87.88 201 ARG A O 1
ATOM 1501 N N . HIS A 1 202 ? 11.403 7.617 8.344 1.00 89.69 202 HIS A N 1
ATOM 1502 C CA . HIS A 1 202 ? 10.334 7.775 7.347 1.00 89.69 202 HIS A CA 1
ATOM 1503 C C . HIS A 1 202 ? 9.566 9.095 7.447 1.00 89.69 202 HIS A C 1
ATOM 1505 O O . HIS A 1 202 ? 8.605 9.285 6.705 1.00 89.69 202 HIS A O 1
ATOM 1511 N N . GLY A 1 203 ? 9.945 9.983 8.369 1.00 90.62 203 GLY A N 1
ATOM 1512 C CA . GLY A 1 203 ? 9.179 11.187 8.668 1.00 90.62 203 GLY A CA 1
ATOM 1513 C C . GLY A 1 203 ? 7.851 10.891 9.373 1.00 90.62 203 GLY A C 1
ATOM 1514 O O . GLY A 1 203 ? 7.590 9.784 9.853 1.00 90.62 203 GLY A O 1
ATOM 1515 N N . VAL A 1 204 ? 7.013 11.919 9.486 1.00 92.38 204 VAL A N 1
ATOM 1516 C CA . VAL A 1 204 ? 5.624 11.767 9.943 1.00 92.38 204 VAL A CA 1
ATOM 1517 C C . VAL A 1 204 ? 4.809 11.220 8.764 1.00 92.38 204 VAL A C 1
ATOM 1519 O O . VAL A 1 204 ? 4.925 11.784 7.680 1.00 92.38 204 VAL A O 1
ATOM 1522 N N . PRO A 1 205 ? 4.026 10.136 8.925 1.00 93.88 205 PRO A N 1
ATOM 1523 C CA . PRO A 1 205 ? 3.154 9.674 7.849 1.00 93.88 205 PRO A CA 1
ATOM 1524 C C . PRO A 1 205 ? 2.037 10.694 7.590 1.00 93.88 205 PRO A C 1
ATOM 1526 O O . PRO A 1 205 ? 1.556 11.333 8.523 1.00 93.88 205 PRO A O 1
ATOM 1529 N N . ASP A 1 206 ? 1.580 10.798 6.345 1.00 93.31 206 ASP A N 1
ATOM 1530 C CA . ASP A 1 206 ? 0.477 11.690 5.965 1.00 93.31 206 ASP A CA 1
ATOM 1531 C C . ASP A 1 206 ? -0.850 11.257 6.592 1.00 93.31 206 ASP A C 1
ATOM 1533 O O . ASP A 1 206 ? -1.7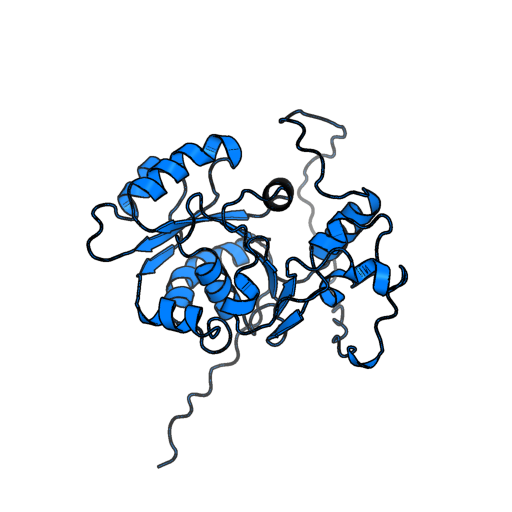33 12.076 6.846 1.00 93.31 206 ASP A O 1
ATOM 1537 N N . ALA A 1 207 ? -0.997 9.953 6.838 1.00 94.56 207 ALA A N 1
ATOM 1538 C CA . ALA A 1 207 ? -2.173 9.386 7.468 1.00 94.56 207 ALA A CA 1
ATOM 1539 C C . ALA A 1 207 ? -1.889 8.047 8.150 1.00 94.56 207 ALA A C 1
ATOM 1541 O O . ALA A 1 207 ? -0.897 7.368 7.875 1.00 94.56 207 ALA A O 1
ATOM 1542 N N . VAL A 1 208 ? -2.810 7.636 9.019 1.00 96.31 208 VAL A N 1
ATOM 1543 C CA . VAL A 1 208 ? -2.782 6.346 9.706 1.00 96.31 208 VAL A CA 1
ATOM 1544 C C . VAL A 1 208 ? -4.072 5.580 9.426 1.00 96.31 208 VAL A C 1
ATOM 1546 O O . VAL A 1 208 ? -5.173 6.083 9.653 1.00 96.31 208 VAL A O 1
ATOM 1549 N N . VAL A 1 209 ? -3.927 4.335 8.980 1.00 97.31 209 VAL A N 1
ATOM 1550 C CA . VAL A 1 209 ? -4.999 3.336 8.960 1.00 97.31 209 VAL A CA 1
ATOM 1551 C C . VAL A 1 209 ? -4.866 2.495 10.221 1.00 97.31 209 VAL A C 1
ATOM 1553 O O . VAL A 1 209 ? -3.896 1.757 10.407 1.00 97.31 209 VAL A O 1
ATOM 1556 N N . TRP A 1 210 ? -5.836 2.624 11.113 1.00 96.69 210 TRP A N 1
ATOM 1557 C CA . TRP A 1 210 ? -5.848 1.931 12.389 1.00 96.69 210 TRP A CA 1
ATOM 1558 C C . TRP A 1 210 ? -6.583 0.596 12.277 1.00 96.69 210 TRP A C 1
ATOM 1560 O O . TRP A 1 210 ? -7.673 0.539 11.720 1.00 96.69 210 TRP A O 1
ATOM 1570 N N . ILE A 1 211 ? -6.012 -0.479 12.824 1.00 96.19 211 ILE A N 1
ATOM 1571 C CA . ILE A 1 211 ? -6.667 -1.784 12.946 1.00 96.19 211 ILE A CA 1
ATOM 1572 C C . ILE A 1 211 ? -7.111 -1.979 14.396 1.00 96.19 211 ILE A C 1
ATOM 1574 O O . ILE A 1 211 ? -6.287 -2.225 15.292 1.00 96.19 211 ILE A O 1
ATOM 1578 N N . SER A 1 212 ? -8.421 -1.886 14.621 1.00 94.25 212 SER A N 1
ATOM 1579 C CA . SER A 1 212 ? -9.044 -2.046 15.935 1.00 94.25 212 SER A CA 1
ATOM 1580 C C . SER A 1 212 ? -9.263 -3.512 16.278 1.00 94.25 212 SER A C 1
ATOM 1582 O O . SER A 1 212 ? -10.118 -4.186 15.710 1.00 94.25 212 SER A O 1
ATOM 1584 N N . GLU A 1 213 ? -8.517 -4.007 17.260 1.00 91.25 213 GLU A N 1
ATOM 1585 C CA . GLU A 1 213 ? -8.639 -5.374 17.759 1.00 91.25 213 GLU A CA 1
ATOM 1586 C C . GLU A 1 213 ? -9.342 -5.401 19.129 1.00 91.25 213 GLU A C 1
ATOM 1588 O O . GLU A 1 213 ? -8.922 -4.678 20.041 1.00 91.25 213 GLU A O 1
ATOM 1593 N N . PRO A 1 214 ? -10.377 -6.245 19.315 1.00 89.44 214 PRO A N 1
ATOM 1594 C CA . PRO A 1 214 ? -11.010 -6.431 20.617 1.00 89.44 214 PRO A CA 1
ATOM 1595 C C . PRO A 1 214 ? -10.008 -6.827 21.711 1.00 89.44 214 PRO A C 1
ATOM 1597 O O . PRO A 1 214 ? -9.057 -7.565 21.471 1.00 89.44 214 PRO A O 1
ATOM 1600 N N . GLY A 1 215 ? -10.225 -6.339 22.935 1.00 88.69 215 GLY A N 1
ATOM 1601 C CA . GLY A 1 215 ? -9.377 -6.659 24.092 1.00 88.69 215 GLY A CA 1
ATOM 1602 C C . GLY A 1 215 ? -8.067 -5.866 24.179 1.00 88.69 215 GLY A C 1
ATOM 1603 O O . GLY A 1 215 ? -7.326 -6.016 25.150 1.00 88.69 215 GLY A O 1
ATOM 1604 N N . ARG A 1 216 ? -7.768 -4.986 23.215 1.00 89.88 216 ARG A N 1
ATOM 1605 C CA . ARG A 1 216 ? -6.623 -4.070 23.303 1.00 89.88 216 ARG A CA 1
ATOM 1606 C C . ARG A 1 216 ? -6.968 -2.807 24.089 1.00 89.88 216 ARG A C 1
ATOM 1608 O O . ARG A 1 216 ? -8.020 -2.201 23.902 1.00 89.88 216 ARG A O 1
ATOM 1615 N N . ALA A 1 217 ? -6.040 -2.395 24.952 1.00 88.25 217 ALA A N 1
ATOM 1616 C CA . ALA A 1 217 ? -6.185 -1.187 25.763 1.00 88.25 217 ALA A CA 1
ATOM 1617 C C . ALA A 1 217 ? -5.999 0.104 24.947 1.00 88.25 217 ALA A C 1
ATOM 1619 O O . ALA A 1 217 ? -6.683 1.090 25.204 1.00 88.25 217 ALA A O 1
ATOM 1620 N N . ILE A 1 218 ? -5.093 0.088 23.963 1.00 90.94 218 ILE A N 1
ATOM 1621 C CA . ILE A 1 218 ? -4.770 1.251 23.125 1.00 90.94 218 ILE A CA 1
ATOM 1622 C C . ILE A 1 218 ? -5.783 1.356 21.989 1.00 90.94 218 ILE A C 1
ATOM 1624 O O . ILE A 1 218 ? -5.952 0.409 21.218 1.00 90.94 218 ILE A O 1
ATOM 1628 N N . ARG A 1 219 ? -6.419 2.521 21.865 1.00 90.75 219 ARG A N 1
ATOM 1629 C CA . ARG A 1 219 ? -7.421 2.833 20.839 1.00 90.75 219 ARG A CA 1
ATOM 1630 C C . ARG A 1 219 ? -6.890 3.881 19.859 1.00 90.75 219 ARG A C 1
ATOM 1632 O O . ARG A 1 219 ? -5.907 4.562 20.141 1.00 90.75 219 ARG A O 1
ATOM 1639 N N . ALA A 1 220 ? -7.584 4.060 18.735 1.00 91.00 220 ALA A N 1
ATOM 1640 C CA . ALA A 1 220 ? -7.219 5.029 17.696 1.00 91.00 220 ALA A CA 1
ATOM 1641 C C . ALA A 1 220 ? -6.975 6.450 18.250 1.00 91.00 220 ALA A C 1
ATOM 1643 O O . ALA A 1 220 ? -5.965 7.080 17.947 1.00 91.00 220 ALA A O 1
ATOM 1644 N N . ARG A 1 221 ? -7.847 6.915 19.154 1.00 87.19 221 ARG A N 1
ATOM 1645 C CA . ARG A 1 221 ? -7.733 8.227 19.824 1.00 87.19 221 ARG A CA 1
ATOM 1646 C C . ARG A 1 221 ? -6.458 8.415 20.657 1.00 87.19 221 ARG A C 1
ATOM 1648 O O . ARG A 1 221 ? -6.053 9.544 20.909 1.00 87.19 221 ARG A O 1
ATOM 1655 N N . ASP A 1 222 ? -5.863 7.323 21.137 1.00 86.19 222 ASP A N 1
ATOM 1656 C CA . ASP A 1 222 ? -4.634 7.375 21.931 1.00 86.19 222 ASP A CA 1
ATOM 1657 C C . ASP A 1 222 ? -3.415 7.502 21.006 1.00 86.19 222 ASP A C 1
ATOM 1659 O O . ASP A 1 222 ? -2.422 8.136 21.360 1.00 86.19 222 ASP A O 1
ATOM 1663 N N . ALA A 1 223 ? -3.506 6.931 19.800 1.00 84.75 223 ALA A N 1
ATOM 1664 C CA . ALA A 1 223 ? -2.450 6.962 18.799 1.00 84.75 223 ALA A CA 1
ATOM 1665 C C . ALA A 1 223 ? -2.280 8.340 18.151 1.00 84.75 223 ALA A C 1
ATOM 1667 O O . ALA A 1 223 ? -1.145 8.745 17.919 1.00 84.75 223 ALA A O 1
ATOM 1668 N N . ASP A 1 224 ? -3.371 9.078 17.931 1.00 81.06 224 ASP A N 1
ATOM 1669 C CA . ASP A 1 224 ? -3.352 10.432 17.355 1.00 81.06 224 ASP A CA 1
ATOM 1670 C C . ASP A 1 224 ? -2.371 11.365 18.100 1.00 81.06 224 ASP A C 1
ATOM 1672 O O . ASP A 1 224 ? -1.464 11.964 17.515 1.00 81.06 224 ASP A O 1
ATOM 1676 N N . LYS A 1 225 ? -2.429 11.347 19.440 1.00 81.62 225 LYS A N 1
ATOM 1677 C CA . LYS A 1 225 ? -1.543 12.130 20.322 1.00 81.62 225 LYS A CA 1
ATOM 1678 C C . LYS A 1 225 ? -0.060 11.763 20.193 1.00 81.62 225 LYS A C 1
ATOM 1680 O O . LYS A 1 225 ? 0.806 12.604 20.430 1.00 81.62 225 LYS A O 1
ATOM 1685 N N . VAL A 1 226 ? 0.242 10.508 19.863 1.00 88.50 226 VAL A N 1
ATOM 1686 C CA . VAL A 1 226 ? 1.614 9.977 19.802 1.00 88.50 226 VAL A CA 1
ATOM 1687 C C . VAL A 1 226 ? 2.211 10.140 18.407 1.00 88.50 226 VAL A C 1
ATOM 1689 O O . VAL A 1 226 ? 3.373 10.525 18.269 1.00 88.50 226 VAL A O 1
ATOM 1692 N N . LEU A 1 227 ? 1.426 9.838 17.374 1.00 89.62 227 LEU A N 1
ATOM 1693 C CA . LEU A 1 227 ? 1.886 9.768 15.989 1.00 89.62 227 LEU A CA 1
ATOM 1694 C C . LEU A 1 227 ? 1.947 11.138 15.321 1.00 89.62 227 LEU A C 1
ATOM 1696 O O . LEU A 1 227 ? 2.774 11.320 14.429 1.00 89.62 227 LEU A O 1
ATOM 1700 N N . ARG A 1 228 ? 1.131 12.098 15.786 1.00 88.50 228 ARG A N 1
ATOM 1701 C CA . ARG A 1 228 ? 0.986 13.429 15.173 1.00 88.50 228 ARG A CA 1
ATOM 1702 C C . ARG A 1 228 ? 0.601 13.346 13.693 1.00 88.50 228 ARG A C 1
ATOM 1704 O O . ARG A 1 228 ? 1.069 14.141 12.885 1.00 88.50 228 ARG A O 1
ATOM 1711 N N . ALA A 1 229 ? -0.212 12.352 13.362 1.00 91.06 229 ALA A N 1
ATOM 1712 C CA . ALA A 1 229 ? -0.708 12.078 12.026 1.00 91.06 229 ALA A CA 1
ATOM 1713 C C . ALA A 1 229 ? -2.181 11.663 12.135 1.00 91.06 229 ALA A C 1
ATOM 1715 O O . ALA A 1 229 ? -2.520 10.919 13.063 1.00 91.06 229 ALA A O 1
ATOM 1716 N N . PRO A 1 230 ? -3.046 12.110 11.211 1.00 93.06 230 PRO A N 1
ATOM 1717 C CA . PRO A 1 230 ? -4.474 11.860 11.305 1.00 93.06 230 PRO A CA 1
ATOM 1718 C C . PRO A 1 230 ? -4.786 10.371 11.135 1.00 93.06 230 PRO A C 1
ATOM 1720 O O . PRO A 1 230 ? -4.308 9.721 10.202 1.00 93.06 230 PRO A O 1
ATOM 1723 N N . ILE A 1 231 ? -5.646 9.838 12.004 1.00 94.94 231 ILE A N 1
ATOM 1724 C CA . ILE A 1 231 ? -6.281 8.540 11.765 1.00 94.94 231 ILE A CA 1
ATOM 1725 C C . ILE A 1 231 ? -7.366 8.736 10.699 1.00 94.94 231 ILE A C 1
ATOM 1727 O O . ILE A 1 231 ? -8.389 9.359 10.972 1.00 94.94 231 ILE A O 1
ATOM 1731 N N . VAL A 1 232 ? -7.151 8.217 9.489 1.00 95.12 232 VAL A N 1
ATOM 1732 C CA . VAL A 1 232 ? -8.084 8.395 8.354 1.00 95.12 232 VAL A CA 1
ATOM 1733 C C . VAL A 1 232 ? -9.046 7.224 8.172 1.00 95.12 232 VAL A C 1
ATOM 1735 O O . VAL A 1 232 ? -10.056 7.358 7.488 1.00 95.12 232 VAL A O 1
ATOM 1738 N N . ALA A 1 233 ? -8.748 6.081 8.791 1.00 95.81 233 ALA A N 1
ATOM 1739 C CA . ALA A 1 233 ? -9.611 4.909 8.790 1.00 95.81 233 ALA A CA 1
ATOM 1740 C C . ALA A 1 233 ? -9.418 4.089 10.070 1.00 95.81 233 ALA A C 1
ATOM 1742 O O . ALA A 1 233 ? -8.293 3.929 10.546 1.00 95.81 233 ALA A O 1
ATOM 1743 N N . ASP A 1 234 ? -10.516 3.537 10.587 1.00 95.75 234 ASP A N 1
ATOM 1744 C CA . ASP A 1 234 ? -10.528 2.557 11.674 1.00 95.75 234 ASP A CA 1
ATOM 1745 C C . ASP A 1 234 ? -11.153 1.254 11.155 1.00 95.75 234 ASP A C 1
ATOM 1747 O O . ASP A 1 234 ? -12.363 1.152 10.945 1.00 95.75 234 ASP A O 1
ATOM 1751 N N . VAL A 1 235 ? -10.301 0.272 10.873 1.00 95.81 235 VAL A N 1
ATOM 1752 C CA . VAL A 1 235 ? -10.668 -1.031 10.322 1.00 95.81 235 VAL A CA 1
ATOM 1753 C C . VAL A 1 235 ? -10.803 -2.020 11.481 1.00 95.81 235 VAL A C 1
ATOM 1755 O O . VAL A 1 235 ? -9.803 -2.370 12.116 1.00 95.81 235 VAL A O 1
ATOM 1758 N N . PRO A 1 236 ? -12.005 -2.531 11.784 1.00 94.94 236 PRO A N 1
ATOM 1759 C CA . PRO A 1 236 ? -12.148 -3.514 12.843 1.00 94.94 236 PRO A CA 1
ATOM 1760 C C . PRO A 1 236 ? -11.517 -4.843 12.419 1.00 94.94 236 PRO A C 1
ATOM 1762 O O . PRO A 1 236 ? -11.770 -5.360 11.329 1.00 94.94 236 PRO A O 1
ATOM 1765 N N . TRP A 1 237 ? -10.744 -5.444 13.317 1.00 93.94 237 TRP A N 1
ATOM 1766 C CA . TRP A 1 237 ? -10.269 -6.808 13.157 1.00 93.94 237 TRP A CA 1
ATOM 1767 C C . TRP A 1 237 ? -11.465 -7.762 13.109 1.00 93.94 237 TRP A C 1
ATOM 1769 O O . TRP A 1 237 ? -12.351 -7.746 13.975 1.00 93.94 237 TRP A O 1
ATOM 1779 N N . ARG A 1 238 ? -11.486 -8.614 12.084 1.00 94.38 238 ARG A N 1
ATOM 1780 C CA . ARG A 1 238 ? -12.503 -9.645 11.892 1.00 94.38 238 ARG A CA 1
ATOM 1781 C C . ARG A 1 238 ? -11.828 -10.942 11.448 1.00 94.38 238 ARG A C 1
ATOM 1783 O O . ARG A 1 238 ? -11.062 -10.899 10.488 1.00 94.38 238 ARG A O 1
ATOM 1790 N N . PRO A 1 239 ? -12.166 -12.103 12.041 1.00 94.38 239 PRO A N 1
ATOM 1791 C CA . PRO A 1 239 ? -11.624 -13.391 11.601 1.00 94.38 239 PRO A CA 1
ATOM 1792 C C . PRO A 1 239 ? -11.856 -13.672 10.113 1.00 94.38 239 PRO A C 1
ATOM 1794 O O . PRO A 1 239 ? -11.033 -14.306 9.467 1.00 94.38 239 PRO A O 1
ATOM 1797 N N . VAL A 1 240 ? -12.970 -13.184 9.554 1.00 94.19 240 VAL A N 1
ATOM 1798 C CA . VAL A 1 240 ? -13.274 -13.347 8.127 1.00 94.19 240 VAL A CA 1
ATOM 1799 C C . VAL A 1 240 ? -12.261 -12.641 7.223 1.00 94.19 240 VAL A C 1
ATOM 1801 O O . VAL A 1 240 ? -11.947 -13.188 6.179 1.00 94.19 240 VAL A O 1
ATOM 1804 N N . ILE A 1 241 ? -11.697 -11.500 7.636 1.00 94.69 241 ILE A N 1
ATOM 1805 C CA . ILE A 1 241 ? -10.660 -10.806 6.859 1.00 94.69 241 ILE A CA 1
ATOM 1806 C C . ILE A 1 241 ? -9.415 -11.691 6.759 1.00 94.69 241 ILE A C 1
ATOM 1808 O O . ILE A 1 241 ? -8.932 -11.923 5.658 1.00 94.69 241 ILE A O 1
ATOM 1812 N N . ALA A 1 242 ? -8.953 -12.236 7.891 1.00 93.12 242 ALA A N 1
ATOM 1813 C CA . ALA A 1 242 ? -7.811 -13.148 7.915 1.00 93.12 242 ALA A CA 1
ATOM 1814 C C . ALA A 1 242 ? -8.060 -14.377 7.028 1.00 93.12 242 ALA A C 1
ATOM 1816 O O . ALA A 1 242 ? -7.259 -14.658 6.152 1.00 93.12 242 ALA A O 1
ATOM 1817 N N . ARG A 1 243 ? -9.228 -15.023 7.153 1.00 95.19 243 ARG A N 1
ATOM 1818 C CA . ARG A 1 243 ? -9.588 -16.175 6.307 1.00 95.19 243 ARG A CA 1
ATOM 1819 C C . ARG A 1 243 ? -9.604 -15.851 4.813 1.00 95.19 243 ARG A C 1
ATOM 1821 O O . ARG A 1 243 ? -9.163 -16.669 4.018 1.00 95.19 243 ARG A O 1
ATOM 1828 N N . THR A 1 244 ? -10.126 -14.688 4.421 1.00 95.38 244 THR A N 1
ATOM 1829 C CA . THR A 1 244 ? -10.120 -14.249 3.017 1.00 95.38 244 THR A CA 1
ATOM 1830 C C . THR A 1 244 ? -8.695 -14.000 2.519 1.00 95.38 244 THR A C 1
ATOM 1832 O O . THR A 1 244 ? -8.380 -14.376 1.393 1.00 95.38 244 THR A O 1
ATOM 1835 N N . THR A 1 245 ? -7.836 -13.402 3.351 1.00 94.25 245 THR A N 1
ATOM 1836 C CA . THR A 1 245 ? -6.409 -13.198 3.059 1.00 94.25 245 THR A CA 1
ATOM 1837 C C . THR A 1 245 ? -5.671 -14.528 2.910 1.00 94.25 245 THR A C 1
ATOM 1839 O O . THR A 1 245 ? -5.025 -14.730 1.890 1.00 94.25 245 THR A O 1
ATOM 1842 N N . ASP A 1 246 ? -5.829 -15.450 3.861 1.00 94.06 246 ASP A N 1
ATOM 1843 C CA . ASP A 1 246 ? -5.185 -16.771 3.849 1.00 94.06 246 ASP A CA 1
ATOM 1844 C C . ASP A 1 246 ? -5.625 -17.622 2.646 1.00 94.06 246 ASP A C 1
ATOM 1846 O O . ASP A 1 246 ? -4.869 -18.451 2.151 1.00 94.06 246 ASP A O 1
ATOM 1850 N N . ALA A 1 247 ? -6.851 -17.409 2.163 1.00 95.25 247 ALA A N 1
ATOM 1851 C CA . ALA A 1 247 ? -7.388 -18.085 0.987 1.00 95.25 247 ALA A CA 1
ATOM 1852 C C . ALA A 1 247 ? -6.983 -17.433 -0.349 1.00 95.25 247 ALA A C 1
ATOM 1854 O O . ALA A 1 247 ? -7.368 -17.945 -1.397 1.00 95.25 247 ALA A O 1
ATOM 1855 N N . GLY A 1 248 ? -6.282 -16.293 -0.332 1.00 95.75 248 GLY A N 1
ATOM 1856 C CA . GLY A 1 248 ? -5.936 -15.549 -1.546 1.00 95.75 248 GLY A CA 1
ATOM 1857 C C . GLY A 1 248 ? -7.138 -14.916 -2.252 1.00 95.75 248 GLY A C 1
ATOM 1858 O O . GLY A 1 248 ? -7.163 -14.782 -3.468 1.00 95.75 248 GLY A O 1
ATOM 1859 N N . LEU A 1 249 ? -8.186 -14.550 -1.513 1.00 94.94 249 LEU A N 1
ATOM 1860 C CA . LEU A 1 249 ? -9.456 -14.084 -2.087 1.00 94.94 249 LEU A CA 1
ATOM 1861 C C . LEU A 1 249 ? -9.701 -12.586 -1.860 1.00 94.94 249 LEU A C 1
ATOM 1863 O O . LEU A 1 249 ? -10.822 -12.111 -2.025 1.00 94.94 249 LEU A O 1
ATOM 1867 N N . SER A 1 250 ? -8.676 -11.823 -1.470 1.00 92.38 250 SER A N 1
ATOM 1868 C CA . SER A 1 250 ? -8.852 -10.430 -1.024 1.00 92.38 250 SER A CA 1
ATOM 1869 C C . SER A 1 250 ? -9.305 -9.475 -2.133 1.00 92.38 250 SER A C 1
ATOM 1871 O O . SER A 1 250 ? -9.983 -8.496 -1.827 1.00 92.38 250 SER A O 1
ATOM 1873 N N . LEU A 1 251 ? -8.976 -9.765 -3.399 1.00 90.38 251 LEU A N 1
ATOM 1874 C CA . LEU A 1 251 ? -9.457 -9.006 -4.562 1.00 90.38 251 LEU A CA 1
ATOM 1875 C C . LEU A 1 251 ? -10.759 -9.565 -5.148 1.00 90.38 251 LEU A C 1
ATOM 1877 O O . LEU A 1 251 ? -11.664 -8.799 -5.462 1.00 90.38 251 LEU A O 1
ATOM 1881 N N . THR A 1 252 ? -10.867 -10.887 -5.292 1.00 87.88 252 THR A N 1
ATOM 1882 C CA . THR A 1 252 ? -11.997 -11.548 -5.974 1.00 87.88 252 THR A CA 1
ATOM 1883 C C . THR A 1 252 ? -13.225 -11.730 -5.081 1.00 87.88 252 THR A C 1
ATOM 1885 O O . THR A 1 252 ? -14.350 -11.794 -5.574 1.00 87.88 252 THR A O 1
ATOM 1888 N N . ARG A 1 253 ? -13.039 -11.799 -3.757 1.00 88.06 253 ARG A N 1
ATOM 1889 C CA . ARG A 1 253 ? -14.107 -11.822 -2.743 1.00 88.06 253 ARG A CA 1
ATOM 1890 C C . ARG A 1 253 ? -13.792 -10.826 -1.624 1.00 88.06 253 ARG A C 1
ATOM 1892 O O . ARG A 1 253 ? -13.551 -11.230 -0.479 1.00 88.06 253 ARG A O 1
ATOM 1899 N N . PRO A 1 254 ? -13.773 -9.522 -1.942 1.00 84.62 254 PRO A N 1
ATOM 1900 C CA . PRO A 1 254 ? -13.315 -8.516 -1.007 1.00 84.62 254 PRO A CA 1
ATOM 1901 C C . PRO A 1 254 ? -14.243 -8.419 0.196 1.00 84.62 254 PRO A C 1
ATOM 1903 O O . PRO A 1 254 ? -15.468 -8.499 0.086 1.00 84.62 254 PRO A O 1
ATOM 1906 N N . ASN A 1 255 ? -13.644 -8.216 1.366 1.00 86.62 255 ASN A N 1
ATOM 1907 C CA . ASN A 1 255 ? -14.409 -7.964 2.571 1.00 86.62 255 ASN A CA 1
ATOM 1908 C C . ASN A 1 255 ? -14.840 -6.492 2.613 1.00 86.62 255 ASN A C 1
ATOM 1910 O O . ASN A 1 255 ? -14.004 -5.583 2.658 1.00 86.62 255 ASN A O 1
ATOM 1914 N N . ASP A 1 256 ? -16.150 -6.260 2.637 1.00 87.44 256 ASP A N 1
ATOM 1915 C CA . ASP A 1 256 ? -16.739 -4.924 2.615 1.00 87.44 256 ASP A CA 1
ATOM 1916 C C . ASP A 1 256 ? -16.338 -4.065 3.823 1.00 87.44 256 ASP A C 1
ATOM 1918 O O . ASP A 1 256 ? -16.355 -2.842 3.727 1.00 87.44 256 ASP A O 1
ATOM 1922 N N . VAL A 1 257 ? -15.923 -4.676 4.937 1.00 92.69 257 VAL A N 1
ATOM 1923 C CA . VAL A 1 257 ? -15.449 -3.976 6.137 1.00 92.69 257 VAL A CA 1
ATOM 1924 C C . VAL A 1 257 ? -14.252 -3.081 5.827 1.00 92.69 257 VAL A C 1
ATOM 1926 O O . VAL A 1 257 ? -14.240 -1.926 6.252 1.00 92.69 257 VAL A O 1
ATOM 1929 N N . ILE A 1 258 ? -13.261 -3.584 5.081 1.00 93.56 258 ILE A N 1
ATOM 1930 C CA . ILE A 1 258 ? -12.061 -2.802 4.747 1.00 93.56 258 ILE A CA 1
ATOM 1931 C C . ILE A 1 258 ? -12.437 -1.676 3.785 1.00 93.56 258 ILE A C 1
ATOM 1933 O O . ILE A 1 258 ? -12.110 -0.517 4.032 1.00 93.56 258 ILE A O 1
ATOM 1937 N N . ALA A 1 259 ? -13.188 -2.005 2.732 1.00 90.31 259 ALA A N 1
ATOM 1938 C CA . ALA A 1 259 ? -13.628 -1.035 1.736 1.00 90.31 259 ALA A CA 1
ATOM 1939 C C . ALA A 1 259 ? -14.449 0.102 2.369 1.00 90.31 259 ALA A C 1
ATOM 1941 O O . ALA A 1 259 ? -14.174 1.273 2.128 1.00 90.31 259 ALA A O 1
ATOM 1942 N N . LYS A 1 260 ? -15.417 -0.222 3.237 1.00 92.44 260 LYS A N 1
ATOM 1943 C CA . LYS A 1 260 ? -16.243 0.768 3.944 1.00 92.44 260 LYS A CA 1
ATOM 1944 C C . LYS A 1 260 ? -15.416 1.661 4.864 1.00 92.44 260 LYS A C 1
ATOM 1946 O O . LYS A 1 260 ? -15.656 2.864 4.900 1.00 92.44 260 LYS A O 1
ATOM 1951 N N . ALA A 1 261 ? -14.451 1.091 5.587 1.00 95.44 261 ALA A N 1
ATOM 1952 C CA . ALA A 1 261 ? -13.582 1.853 6.479 1.00 95.44 261 ALA A CA 1
ATOM 1953 C C . ALA A 1 261 ? -12.649 2.809 5.714 1.00 95.44 261 ALA A C 1
ATOM 1955 O O . ALA A 1 261 ? -12.391 3.912 6.188 1.00 95.44 261 ALA A O 1
ATOM 1956 N N . LEU A 1 262 ? -12.167 2.409 4.532 1.00 94.50 262 LEU A N 1
ATOM 1957 C CA . LEU A 1 262 ? -11.254 3.210 3.710 1.00 94.50 262 LEU A CA 1
ATOM 1958 C C . LEU A 1 262 ? -11.965 4.201 2.780 1.00 94.50 262 LEU A C 1
ATOM 1960 O O . LEU A 1 262 ? -11.351 5.188 2.383 1.00 94.50 262 LEU A O 1
ATOM 1964 N N . ALA A 1 263 ? -13.240 3.987 2.444 1.00 92.12 263 ALA A N 1
ATOM 1965 C CA . ALA A 1 263 ? -13.980 4.804 1.478 1.00 92.12 263 ALA A CA 1
ATOM 1966 C C . ALA A 1 263 ? -13.954 6.328 1.746 1.00 92.12 263 ALA A C 1
ATOM 1968 O O . ALA A 1 263 ? -13.880 7.092 0.781 1.00 92.12 263 ALA A O 1
ATOM 1969 N N . PRO A 1 264 ? -14.021 6.836 2.997 1.00 92.81 264 PRO A N 1
ATOM 1970 C CA . PRO A 1 264 ? -13.869 8.270 3.256 1.00 92.81 264 PRO A CA 1
ATOM 1971 C C . PRO A 1 264 ? -12.470 8.788 2.903 1.00 92.81 264 PRO A C 1
ATOM 1973 O O . PRO A 1 264 ? -12.352 9.761 2.166 1.00 92.81 264 PRO A O 1
ATOM 1976 N N . ALA A 1 265 ? -11.422 8.103 3.369 1.00 91.50 265 ALA A N 1
ATOM 1977 C CA . ALA A 1 265 ? -10.034 8.471 3.099 1.00 91.50 265 ALA A CA 1
ATOM 1978 C C . ALA A 1 265 ? -9.705 8.388 1.602 1.00 91.50 265 ALA A C 1
ATOM 1980 O O . ALA A 1 265 ? -9.023 9.256 1.062 1.00 91.50 265 ALA A O 1
ATOM 1981 N N . TRP A 1 266 ? -10.239 7.365 0.930 1.00 89.50 266 TRP A N 1
ATOM 1982 C CA . TRP A 1 266 ? -10.160 7.187 -0.514 1.00 89.50 266 TRP A CA 1
ATOM 1983 C C . TRP A 1 266 ? -10.755 8.377 -1.274 1.00 89.50 266 TRP A C 1
ATOM 1985 O O . TRP A 1 266 ? -10.083 8.952 -2.122 1.00 89.50 266 TRP A O 1
ATOM 1995 N N . ARG A 1 267 ? -11.981 8.801 -0.936 1.00 89.19 267 ARG A N 1
ATOM 1996 C CA . ARG A 1 267 ? -12.620 9.962 -1.579 1.00 89.19 267 ARG A CA 1
ATOM 1997 C C . ARG A 1 267 ? -11.784 11.227 -1.435 1.00 89.19 267 ARG A C 1
ATOM 1999 O O . ARG A 1 267 ? -11.498 11.872 -2.435 1.00 89.19 267 ARG A O 1
ATOM 2006 N N . THR A 1 268 ? -11.309 11.520 -0.224 1.00 87.44 268 THR A N 1
ATOM 2007 C CA . THR A 1 268 ? -10.434 12.676 0.016 1.00 87.44 268 THR A CA 1
ATOM 2008 C C . THR A 1 268 ? -9.122 12.588 -0.767 1.00 87.44 268 THR A C 1
ATOM 2010 O O . THR A 1 268 ? -8.628 13.607 -1.248 1.00 87.44 268 THR A O 1
ATOM 2013 N N . LEU A 1 269 ? -8.543 11.390 -0.907 1.00 86.00 269 LEU A N 1
ATOM 2014 C CA . LEU A 1 269 ? -7.347 11.184 -1.723 1.00 86.00 269 LEU A CA 1
ATOM 2015 C C . LEU A 1 269 ? -7.627 11.506 -3.194 1.00 86.00 269 LEU A C 1
ATOM 2017 O O . LEU A 1 269 ? -6.853 12.240 -3.806 1.00 86.00 269 LEU A O 1
ATOM 2021 N N . VAL A 1 270 ? -8.736 11.002 -3.742 1.00 84.19 270 VAL A N 1
ATOM 2022 C CA . VAL A 1 270 ? -9.086 11.251 -5.142 1.00 84.19 270 VAL A CA 1
ATOM 2023 C C . VAL A 1 270 ? -9.376 12.727 -5.394 1.00 84.19 270 VAL A C 1
ATOM 2025 O O . VAL A 1 270 ? -8.783 13.304 -6.302 1.00 84.19 270 VAL A O 1
ATOM 2028 N N . GLU A 1 271 ? -10.191 13.361 -4.549 1.00 84.44 271 GLU A N 1
ATOM 2029 C CA . GLU A 1 271 ? -10.527 14.790 -4.637 1.00 84.44 271 GLU A CA 1
ATOM 2030 C C . GLU A 1 271 ? -9.276 15.679 -4.687 1.00 84.44 271 GLU A C 1
ATOM 2032 O O . GLU A 1 271 ? -9.223 16.643 -5.445 1.00 84.44 271 GLU A O 1
ATOM 2037 N N . ARG A 1 272 ? -8.237 15.334 -3.918 1.00 80.69 272 ARG A N 1
ATOM 2038 C CA . ARG A 1 272 ? -6.961 16.068 -3.904 1.00 80.69 272 ARG A CA 1
ATOM 2039 C C . ARG A 1 272 ? -6.049 15.751 -5.086 1.00 80.69 272 ARG A C 1
ATOM 2041 O O . ARG A 1 272 ? -5.163 16.542 -5.387 1.00 80.69 272 ARG A O 1
ATOM 2048 N N . SER A 1 273 ? -6.221 14.588 -5.708 1.00 73.19 273 SER A N 1
ATOM 2049 C CA . SER A 1 273 ? -5.350 14.103 -6.784 1.00 73.19 273 SER A CA 1
ATOM 2050 C C . SER A 1 273 ? -5.743 14.596 -8.177 1.00 73.19 273 SER A C 1
ATOM 2052 O O . SER A 1 273 ? -4.950 14.459 -9.102 1.00 73.19 273 SER A O 1
ATOM 2054 N N . GLY A 1 274 ? -6.960 15.127 -8.346 1.00 67.81 274 GLY A N 1
ATOM 2055 C CA . GLY A 1 274 ? -7.496 15.489 -9.663 1.00 67.81 274 GLY A CA 1
ATOM 2056 C C . GLY A 1 274 ? -7.808 14.288 -10.571 1.00 67.81 274 GLY A C 1
ATOM 2057 O O . GLY A 1 274 ? -8.136 14.486 -11.738 1.00 67.81 274 GLY A O 1
ATOM 2058 N N . ILE A 1 275 ? -7.721 13.051 -10.060 1.00 72.81 275 ILE A N 1
ATOM 2059 C CA . ILE A 1 275 ? -8.072 11.829 -10.798 1.00 72.81 275 ILE A CA 1
ATOM 2060 C C . ILE A 1 275 ? -9.586 11.805 -11.053 1.00 72.81 275 ILE A C 1
ATOM 2062 O O . ILE A 1 275 ? -10.387 11.961 -10.131 1.00 72.81 275 ILE A O 1
ATOM 2066 N N . THR A 1 276 ? -9.982 11.556 -12.303 1.00 68.12 276 THR A N 1
ATOM 2067 C CA . THR A 1 276 ? -11.392 11.353 -12.668 1.00 68.12 276 THR A CA 1
ATOM 2068 C C . THR A 1 276 ? -11.798 9.910 -12.370 1.00 68.12 276 THR A C 1
ATOM 2070 O O . THR A 1 276 ? -11.123 8.975 -12.791 1.00 68.12 276 THR A O 1
ATOM 2073 N N . ILE A 1 277 ? -12.898 9.719 -11.637 1.00 71.88 277 ILE A N 1
ATOM 2074 C CA . ILE A 1 277 ? -13.423 8.392 -11.281 1.00 71.88 277 ILE A CA 1
ATOM 2075 C C . ILE A 1 277 ? -14.564 8.028 -12.233 1.00 71.88 277 ILE A C 1
ATOM 2077 O O . ILE A 1 277 ? -15.487 8.824 -12.421 1.00 71.88 277 ILE A O 1
ATOM 2081 N N . ALA A 1 278 ? -14.567 6.805 -12.761 1.00 66.38 278 ALA A N 1
ATOM 2082 C CA . ALA A 1 278 ? -15.754 6.250 -13.397 1.00 66.38 278 ALA A CA 1
ATOM 2083 C C . ALA A 1 278 ? -16.865 6.058 -12.350 1.00 66.38 278 ALA A C 1
ATOM 2085 O O . ALA A 1 278 ? -16.650 5.502 -11.268 1.00 66.38 278 ALA A O 1
ATOM 2086 N N . THR A 1 279 ? -18.084 6.507 -12.659 1.00 56.47 279 THR A N 1
ATOM 2087 C CA . THR A 1 279 ? -19.227 6.218 -11.784 1.00 56.47 279 THR A CA 1
ATOM 2088 C C . THR A 1 279 ? -19.499 4.714 -11.853 1.00 56.47 279 THR A C 1
ATOM 2090 O O . THR A 1 279 ? -19.742 4.215 -12.953 1.00 56.47 279 THR A O 1
ATOM 2093 N N . PRO A 1 280 ? -19.454 3.967 -10.733 1.00 52.50 280 PRO A N 1
ATOM 2094 C CA . PRO A 1 280 ? -19.709 2.536 -10.779 1.00 52.50 280 PRO A CA 1
ATOM 2095 C C . PRO A 1 280 ? -21.130 2.299 -11.292 1.00 52.50 280 PRO A C 1
ATOM 2097 O O . PRO A 1 280 ? -22.079 2.920 -10.805 1.00 52.50 280 PRO A O 1
ATOM 2100 N N . ALA A 1 281 ? -21.279 1.397 -12.265 1.00 44.78 281 ALA A N 1
ATOM 2101 C CA . ALA A 1 281 ? -22.594 0.969 -12.722 1.00 44.78 281 ALA A CA 1
ATOM 2102 C C . ALA A 1 281 ? -23.407 0.456 -11.514 1.00 44.78 281 ALA A C 1
ATOM 2104 O O . ALA A 1 281 ? -22.846 -0.236 -10.654 1.00 44.78 281 ALA A O 1
ATOM 2105 N N . PRO A 1 282 ? -24.703 0.799 -11.397 1.00 38.50 282 PRO A N 1
ATOM 2106 C CA . PRO A 1 282 ? -25.527 0.316 -10.298 1.00 38.50 282 PRO A CA 1
ATOM 2107 C C . PRO A 1 282 ? -25.483 -1.213 -10.273 1.00 38.50 282 PRO A C 1
ATOM 2109 O O . PRO A 1 282 ? -25.733 -1.872 -11.281 1.00 38.50 282 PRO A O 1
ATOM 2112 N N . SER A 1 283 ? -25.138 -1.781 -9.116 1.00 44.69 283 SER A N 1
ATOM 2113 C CA . SER A 1 283 ? -25.121 -3.228 -8.934 1.00 44.69 283 SER A CA 1
ATOM 2114 C C . SER A 1 283 ? -26.533 -3.758 -9.173 1.00 44.69 283 SER A C 1
ATOM 2116 O O . SER A 1 283 ? -27.430 -3.472 -8.372 1.00 44.69 283 SER A O 1
ATOM 2118 N N . VAL A 1 284 ? -26.739 -4.530 -10.239 1.00 39.47 284 VAL A N 1
ATOM 2119 C CA . VAL A 1 284 ? -27.957 -5.327 -10.391 1.00 39.47 284 VAL A CA 1
ATOM 2120 C C . VAL A 1 284 ? -27.945 -6.327 -9.241 1.00 39.47 284 VAL A C 1
ATOM 2122 O O . VAL A 1 284 ? -27.159 -7.273 -9.226 1.00 39.47 284 VAL A O 1
ATOM 2125 N N . ARG A 1 285 ? -28.756 -6.073 -8.210 1.00 36.28 285 ARG A N 1
ATOM 2126 C CA . ARG A 1 285 ? -29.017 -7.076 -7.181 1.00 36.28 285 ARG A CA 1
ATOM 2127 C C . ARG A 1 285 ? -29.722 -8.225 -7.887 1.00 36.28 285 ARG A C 1
ATOM 2129 O O . ARG A 1 285 ? -30.843 -8.047 -8.348 1.00 36.28 285 ARG A O 1
ATOM 2136 N N . ALA A 1 286 ? -29.069 -9.380 -7.967 1.00 42.09 286 ALA A N 1
ATOM 2137 C CA . ALA A 1 286 ? -29.748 -10.634 -8.243 1.00 42.09 286 ALA A CA 1
ATOM 2138 C C . ALA A 1 286 ? -30.653 -10.945 -7.040 1.00 42.09 286 ALA A C 1
ATOM 2140 O O . ALA A 1 286 ? -30.252 -11.617 -6.094 1.00 42.09 286 ALA A O 1
ATOM 2141 N N . HIS A 1 287 ? -31.844 -10.359 -7.047 1.00 40.53 287 HIS A N 1
ATOM 2142 C CA . HIS A 1 287 ? -32.987 -10.819 -6.285 1.00 40.53 287 HIS A CA 1
ATOM 2143 C C . HIS A 1 287 ? -34.098 -11.122 -7.286 1.00 40.53 287 HIS A C 1
ATOM 2145 O O . HIS A 1 287 ? -34.327 -10.347 -8.211 1.00 40.53 287 HIS A O 1
ATOM 2151 N N . ASP A 1 288 ? -34.739 -12.261 -7.042 1.00 36.78 288 ASP A N 1
ATOM 2152 C CA . ASP A 1 288 ? -35.977 -12.759 -7.639 1.00 36.78 288 ASP A CA 1
ATOM 2153 C C . ASP A 1 288 ? -35.821 -13.615 -8.905 1.00 36.78 288 ASP A C 1
ATOM 2155 O O . ASP A 1 288 ? -36.073 -13.200 -10.031 1.00 36.78 288 ASP A O 1
ATOM 2159 N N . ALA A 1 289 ? -35.500 -14.888 -8.671 1.00 36.09 289 ALA A N 1
ATOM 2160 C CA . ALA A 1 289 ? -36.201 -15.974 -9.345 1.00 36.09 289 ALA A CA 1
ATOM 2161 C C . ALA A 1 289 ? -36.810 -16.867 -8.254 1.00 36.09 289 ALA A C 1
ATOM 2163 O O . ALA A 1 289 ? -36.096 -17.603 -7.568 1.00 36.09 289 ALA A O 1
ATOM 2164 N N . ALA A 1 290 ? -38.112 -16.672 -8.043 1.00 44.03 290 ALA A N 1
ATOM 2165 C CA . ALA A 1 290 ? -39.003 -17.644 -7.424 1.00 44.03 290 ALA A CA 1
ATOM 2166 C C . ALA A 1 290 ? -39.277 -18.793 -8.404 1.00 44.03 290 ALA A C 1
ATOM 2168 O O . ALA A 1 290 ? -39.218 -18.534 -9.630 1.00 44.03 290 ALA A O 1
#

pLDDT: mean 80.27, std 23.14, range [24.86, 98.56]

Foldseek 3Di:
DAEEEFLDFPLCLLLLLLLQLLLQPPWWQEEEAEPPQQNQLLQVHDAQQQAVLLLQEDAAAADAPVHQVSWDCSDVRYTYHGPHHNCPVVVCPRHPPDPPVVDDDDDPDPPDDDDDDDDDDDDDDDDDDDDDPPPDDSHPYPVSVVNNVVNVVVDQGDYYYSCYNVPDSVSVVCVVVVHQYEYRGEQDPVRLVSLLVCCVPRNQHQEYAYEYEPPHPGDPVNSCVRRVHYHQFYQYDDVVSVVSSNNSNCNVPNDVSSSVRCVRVVVVVCVVVVRRIDDRDPDPPPDDDD

Sequence (290 aa):
MLAMWSPKGGAGTTTVVAGLAAHCVARIPVLLIDLAGDLAPVVGSEPSRLGWRNWLESTHPPGSGALLRSCAEVLPEVWLLSQGDVGAWERHGGDLELPEAAVSAPTLRATGVDRDAHSIGASVADAATDGGPDVATPFRSPTVERAFRQQLDDFEGLVIIDGGRGEHPLFSWFQRRGAASWMVLRGCYLGLRRAAQSRARHGVPDAVVWISEPGRAIRARDADKVLRAPIVADVPWRPVIARTTDAGLSLTRPNDVIAKALAPAWRTLVERSGITIATPAPSVRAHDAA